Protein AF-A0AAV7VN66-F1 (afdb_monomer_lite)

Structure (mmCIF, N/CA/C/O backbone):
data_AF-A0AAV7VN66-F1
#
_entry.id   AF-A0AAV7VN66-F1
#
loop_
_atom_site.group_PDB
_atom_site.id
_atom_site.type_symbol
_atom_site.label_atom_id
_atom_site.label_alt_id
_atom_site.label_comp_id
_atom_site.label_asym_id
_atom_site.label_entity_id
_atom_site.label_seq_id
_atom_site.pdbx_PDB_ins_code
_atom_site.Cartn_x
_atom_site.Cartn_y
_atom_site.Cartn_z
_atom_site.occupancy
_atom_site.B_iso_or_equiv
_atom_site.auth_seq_id
_atom_site.auth_comp_id
_atom_site.auth_asym_id
_atom_site.auth_atom_id
_atom_site.pdbx_PDB_model_num
ATOM 1 N N . MET A 1 1 ? 4.482 60.005 9.946 1.00 50.47 1 MET A N 1
ATOM 2 C CA . MET A 1 1 ? 3.209 5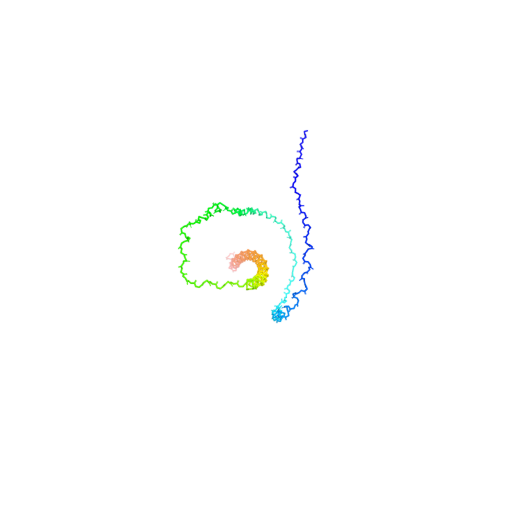9.293 9.718 1.00 50.47 1 MET A CA 1
ATOM 3 C C . MET A 1 1 ? 3.280 57.986 10.480 1.00 50.47 1 MET A C 1
ATOM 5 O O . MET A 1 1 ? 4.067 57.124 10.117 1.00 50.47 1 MET A O 1
ATOM 9 N N . LEU A 1 2 ? 2.562 57.941 11.601 1.00 45.62 2 LEU A N 1
ATOM 10 C CA . LEU A 1 2 ? 2.451 56.808 12.517 1.00 45.62 2 LEU A CA 1
ATOM 11 C C . LEU A 1 2 ? 1.541 55.737 11.900 1.00 45.62 2 LEU A C 1
ATOM 13 O O . LEU A 1 2 ? 0.532 56.084 11.285 1.00 45.62 2 LEU A O 1
ATOM 17 N N . ARG A 1 3 ? 1.892 54.459 12.056 1.00 53.91 3 ARG A N 1
ATOM 18 C CA . ARG A 1 3 ? 0.941 53.351 11.930 1.00 53.91 3 ARG A CA 1
ATOM 19 C C . ARG A 1 3 ? 1.092 52.450 13.143 1.00 53.91 3 ARG A C 1
ATOM 21 O O . ARG A 1 3 ? 2.150 51.861 13.354 1.00 53.91 3 ARG A O 1
ATOM 28 N N . ASP A 1 4 ? 0.018 52.416 13.910 1.00 53.66 4 ASP A N 1
ATOM 29 C CA . ASP A 1 4 ? -0.201 51.580 15.074 1.00 53.66 4 ASP A CA 1
ATOM 30 C C . ASP A 1 4 ? -0.456 50.137 14.618 1.00 53.66 4 ASP A C 1
ATOM 32 O O . ASP A 1 4 ? -1.266 49.896 13.722 1.00 53.66 4 ASP A O 1
ATOM 36 N N . ASN A 1 5 ? 0.261 49.182 15.212 1.00 55.34 5 ASN A N 1
ATOM 37 C CA . ASN A 1 5 ? -0.016 47.757 15.064 1.00 55.34 5 ASN A CA 1
ATOM 38 C C . ASN A 1 5 ? -0.820 47.306 16.284 1.00 55.34 5 ASN A C 1
ATOM 40 O O . ASN A 1 5 ? -0.312 47.297 17.404 1.00 55.34 5 ASN A O 1
ATOM 44 N N . GLU A 1 6 ? -2.076 46.947 16.039 1.00 57.69 6 GLU A N 1
ATOM 45 C CA . GLU A 1 6 ? -3.004 46.403 17.021 1.00 57.69 6 GLU A CA 1
ATOM 46 C C . GLU A 1 6 ? -2.583 44.987 17.441 1.00 57.69 6 GLU A C 1
ATOM 48 O O . GLU A 1 6 ? -2.474 44.066 16.631 1.00 57.69 6 GLU A O 1
ATOM 53 N N . THR A 1 7 ? -2.344 44.820 18.738 1.00 51.09 7 THR A N 1
ATOM 54 C CA . THR A 1 7 ? -2.095 43.546 19.411 1.00 51.09 7 THR A CA 1
ATOM 55 C C . THR A 1 7 ? -3.436 42.903 19.769 1.00 51.09 7 THR A C 1
ATOM 57 O O . THR A 1 7 ? -4.157 43.399 20.632 1.00 51.09 7 THR A O 1
ATOM 60 N N . THR A 1 8 ? -3.780 41.782 19.138 1.00 60.50 8 THR A N 1
ATOM 61 C CA . THR A 1 8 ? -4.926 40.940 19.525 1.00 60.50 8 THR A CA 1
ATOM 62 C C . THR A 1 8 ? -4.638 40.174 20.825 1.00 60.50 8 THR A C 1
ATOM 64 O O . THR A 1 8 ? -3.646 39.442 20.872 1.00 60.50 8 THR A O 1
ATOM 67 N N . PRO A 1 9 ? -5.489 40.266 21.867 1.00 55.47 9 PRO A N 1
ATOM 68 C CA . PRO A 1 9 ? -5.362 39.471 23.080 1.00 55.47 9 PRO A CA 1
ATOM 69 C C . PRO A 1 9 ? -6.367 38.313 23.062 1.00 55.47 9 PRO A C 1
ATOM 71 O O . PRO A 1 9 ? -7.575 38.540 23.088 1.00 55.47 9 PRO A O 1
ATOM 74 N N . GLY A 1 10 ? -5.898 37.066 23.073 1.00 53.12 10 GLY A N 1
ATOM 75 C CA . GLY A 1 10 ? -6.828 35.955 23.257 1.00 53.12 10 GLY A CA 1
ATOM 76 C C . GLY A 1 10 ? -6.300 34.579 22.910 1.00 53.12 10 GLY A C 1
ATOM 77 O O . GLY A 1 10 ? -6.881 33.942 22.054 1.00 53.12 10 GLY A O 1
ATOM 78 N N . ASP A 1 11 ? -5.268 34.110 23.609 1.00 45.62 11 ASP A N 1
ATOM 79 C CA . ASP A 1 11 ? -5.017 32.671 23.750 1.00 45.62 11 ASP A CA 1
ATOM 80 C C . ASP A 1 11 ? -4.504 32.396 25.166 1.00 45.62 11 ASP A C 1
ATOM 82 O O . ASP A 1 11 ? -3.311 32.283 25.445 1.00 45.62 11 ASP A O 1
ATOM 86 N N . LYS A 1 12 ? -5.448 32.351 26.111 1.00 52.25 12 LYS A N 1
ATOM 87 C CA . LYS A 1 12 ? -5.216 31.776 27.437 1.00 52.25 12 LYS A CA 1
ATOM 88 C C . LYS A 1 12 ? -5.374 30.265 27.305 1.00 52.25 12 LYS A C 1
ATOM 90 O O . LYS A 1 12 ? -6.472 29.736 27.457 1.00 52.25 12 LYS A O 1
ATOM 95 N N . PHE A 1 13 ? -4.272 29.586 27.008 1.00 50.12 13 PHE A N 1
ATOM 96 C CA . PHE A 1 13 ? -4.177 28.140 27.161 1.00 50.12 13 PHE A CA 1
ATOM 97 C C . PHE A 1 13 ? -4.392 27.783 28.637 1.00 50.12 13 PHE A C 1
ATOM 99 O O . PHE A 1 13 ? -3.589 28.130 29.502 1.00 50.12 13 PHE A O 1
ATOM 106 N N . PHE A 1 14 ? -5.492 27.088 28.919 1.00 44.22 14 PHE A N 1
ATOM 107 C CA . PHE A 1 14 ? -5.665 26.334 30.152 1.00 44.22 14 PHE A CA 1
ATOM 108 C C . PHE A 1 14 ? -4.639 25.195 30.157 1.00 44.22 14 PHE A C 1
ATOM 110 O O . PHE A 1 14 ? -4.804 24.200 29.454 1.00 44.22 14 PHE A O 1
ATOM 117 N N . SER A 1 15 ? -3.573 25.331 30.946 1.00 49.19 15 SER A N 1
ATOM 118 C CA . SER A 1 15 ? -2.752 24.188 31.336 1.00 49.19 15 SER A CA 1
ATOM 119 C C . SER A 1 15 ? -3.525 23.391 32.388 1.00 49.19 15 SER A C 1
ATOM 121 O O . SER A 1 15 ? -3.500 23.723 33.573 1.00 49.19 15 SER A O 1
ATOM 123 N N . LEU A 1 16 ? -4.245 22.359 31.952 1.00 49.75 16 LEU A N 1
ATOM 124 C CA . LEU A 1 16 ? -4.765 21.317 32.837 1.00 49.75 16 LEU A CA 1
ATOM 125 C C . LEU A 1 16 ? -3.601 20.416 33.265 1.00 49.75 16 LEU A C 1
ATOM 127 O O . LEU A 1 16 ? -3.369 19.340 32.721 1.00 49.75 16 LEU A O 1
ATOM 131 N N . SER A 1 17 ? -2.852 20.904 34.247 1.00 50.38 17 SER A N 1
ATOM 132 C CA . SER A 1 17 ? -2.238 20.049 35.253 1.00 50.38 17 SER A CA 1
ATOM 133 C C . SER A 1 17 ? -3.381 19.507 36.111 1.00 50.38 17 SER A C 1
ATOM 135 O O . SER A 1 17 ? -4.081 20.317 36.703 1.00 50.38 17 SER A O 1
ATOM 137 N N . ASP A 1 18 ? -3.630 18.193 36.077 1.00 50.62 18 ASP A N 1
ATOM 138 C CA . ASP A 1 18 ? -4.121 17.374 37.205 1.00 50.62 18 ASP A CA 1
ATOM 139 C C . ASP A 1 18 ? -4.558 15.978 36.719 1.00 50.62 18 ASP A C 1
ATOM 141 O O . ASP A 1 18 ? -5.736 15.638 36.601 1.00 50.62 18 ASP A O 1
ATOM 145 N N . HIS A 1 19 ? -3.573 15.116 36.470 1.00 51.19 19 HIS A N 1
ATOM 146 C CA . HIS A 1 19 ? -3.766 13.666 36.459 1.00 51.19 19 HIS A CA 1
ATOM 147 C C . HIS A 1 19 ? -2.960 13.063 37.609 1.00 51.19 19 HIS A C 1
ATOM 149 O O . HIS A 1 19 ? -1.863 12.554 37.414 1.00 51.19 19 HIS A O 1
ATOM 155 N N . SER A 1 20 ? -3.497 13.166 38.830 1.00 49.44 20 SER A N 1
ATOM 156 C CA . SER A 1 20 ? -2.886 12.573 40.030 1.00 49.44 20 SER A CA 1
ATOM 157 C C . SER A 1 20 ? -3.902 11.916 40.982 1.00 49.44 20 SER A C 1
ATOM 159 O O . SER A 1 20 ? -3.719 11.921 42.193 1.00 49.44 20 SER A O 1
ATOM 161 N N . ILE A 1 21 ? -5.003 11.343 40.466 1.00 52.31 21 ILE A N 1
ATOM 162 C CA . ILE A 1 21 ? -6.039 10.696 41.314 1.00 52.31 21 ILE A CA 1
ATOM 163 C C . ILE A 1 21 ? -6.394 9.266 40.853 1.00 52.31 21 ILE A C 1
ATOM 165 O O . ILE A 1 21 ? -7.481 8.774 41.123 1.00 52.31 21 ILE A O 1
ATOM 169 N N . TRP A 1 22 ? -5.514 8.560 40.138 1.00 49.59 22 TRP A N 1
ATOM 170 C CA . TRP A 1 22 ? -5.799 7.185 39.668 1.00 49.59 22 TRP A CA 1
ATOM 171 C C . TRP A 1 22 ? -4.763 6.142 40.124 1.00 49.59 22 TRP A C 1
ATOM 173 O O . TRP A 1 22 ? -4.622 5.099 39.500 1.00 49.59 22 TRP A O 1
ATOM 183 N N . SER A 1 23 ? -4.062 6.383 41.239 1.00 47.72 23 SER A N 1
ATOM 184 C CA . SER A 1 23 ? -2.968 5.508 41.702 1.00 47.72 23 SER A CA 1
ATOM 185 C C . SER A 1 23 ? -3.320 4.550 42.854 1.00 47.72 23 SER A C 1
ATOM 187 O O . SER A 1 23 ? -2.410 4.041 43.501 1.00 47.72 23 SER A O 1
ATOM 189 N N . SER A 1 24 ? -4.598 4.294 43.163 1.00 47.97 24 SER A N 1
ATOM 190 C CA . SER A 1 24 ? -4.954 3.531 44.382 1.00 47.97 24 SER A CA 1
ATOM 191 C C . SER A 1 24 ? -5.756 2.241 44.191 1.00 47.97 24 SER A C 1
ATOM 193 O O . SER A 1 24 ? -6.200 1.689 45.188 1.00 47.97 24 SER A O 1
ATOM 195 N N . ASN A 1 25 ? -5.900 1.702 42.974 1.00 47.09 25 ASN A N 1
ATOM 196 C CA . ASN A 1 25 ? -6.610 0.422 42.767 1.00 47.09 25 ASN A CA 1
ATOM 197 C C . ASN A 1 25 ? -5.766 -0.705 42.142 1.00 47.09 25 ASN A C 1
ATOM 199 O O . ASN A 1 25 ? -6.307 -1.723 41.723 1.00 47.09 25 ASN A O 1
ATOM 203 N N . GLU A 1 26 ? -4.439 -0.569 42.128 1.00 51.34 26 GLU A N 1
ATOM 204 C CA . GLU A 1 26 ? -3.515 -1.518 41.480 1.00 51.34 26 GLU A CA 1
ATOM 205 C C . GLU A 1 26 ? -3.235 -2.816 42.267 1.00 51.34 26 GLU A C 1
ATOM 207 O O . GLU A 1 26 ? -2.435 -3.637 41.830 1.00 51.34 26 GLU A O 1
ATOM 212 N N . GLN A 1 27 ? -3.885 -3.049 43.413 1.00 48.66 27 GLN A N 1
ATOM 213 C CA . GLN A 1 27 ? -3.534 -4.169 44.303 1.00 48.66 27 GLN A CA 1
ATOM 214 C C . GLN A 1 27 ? -4.506 -5.358 44.320 1.00 48.66 27 GLN A C 1
ATOM 216 O O . GLN A 1 27 ? -4.237 -6.319 45.035 1.00 48.66 27 GLN A O 1
ATOM 221 N N . LEU A 1 28 ? -5.593 -5.351 43.535 1.00 52.34 28 LEU A N 1
ATOM 222 C CA . LEU A 1 28 ? -6.574 -6.456 43.536 1.00 52.34 28 LEU A CA 1
ATOM 223 C C . LEU A 1 28 ? -6.705 -7.254 42.225 1.00 52.34 28 LEU A C 1
ATOM 225 O O . LEU A 1 28 ? -7.401 -8.264 42.230 1.00 52.34 28 LEU A O 1
ATOM 229 N N . ASP A 1 29 ? -5.994 -6.897 41.149 1.00 50.00 29 ASP A N 1
ATOM 230 C CA . ASP A 1 29 ? -6.103 -7.602 39.852 1.00 50.00 29 ASP A CA 1
ATOM 231 C C . ASP A 1 29 ? -4.954 -8.611 39.574 1.00 50.00 29 ASP A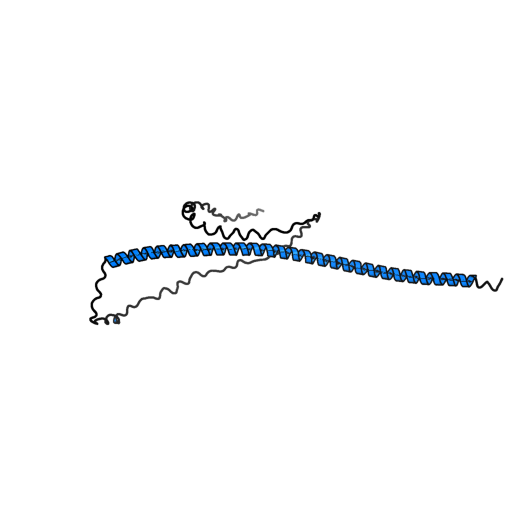 C 1
ATOM 233 O O . ASP A 1 29 ? -4.967 -9.301 38.559 1.00 50.00 29 ASP A O 1
ATOM 237 N N . LEU A 1 30 ? -3.983 -8.775 40.486 1.00 51.53 30 LEU A N 1
ATOM 238 C CA . LEU A 1 30 ? -2.774 -9.604 40.276 1.00 51.53 30 LEU A CA 1
ATOM 239 C C . LEU A 1 30 ? -2.979 -11.134 40.357 1.00 51.53 30 LEU A C 1
ATOM 241 O O . LEU A 1 30 ? -2.044 -11.890 40.096 1.00 51.53 30 LEU A O 1
ATOM 245 N N . GLU A 1 31 ? -4.179 -11.617 40.684 1.00 49.12 31 GLU A N 1
ATOM 246 C CA . GLU A 1 31 ? -4.470 -13.061 40.778 1.00 49.12 31 GLU A CA 1
ATOM 247 C C . GLU A 1 31 ? -5.198 -13.628 39.541 1.00 49.12 31 GLU A C 1
ATOM 249 O O . GLU A 1 31 ? -5.320 -14.845 39.417 1.00 49.12 31 GLU A O 1
ATOM 254 N N . ALA A 1 32 ? -5.630 -12.792 38.585 1.00 52.03 32 ALA A N 1
ATOM 255 C CA . ALA A 1 32 ? -6.338 -13.261 37.383 1.00 52.03 32 ALA A CA 1
ATOM 256 C C . ALA A 1 32 ? -5.432 -13.497 36.151 1.00 52.03 32 ALA A C 1
ATOM 258 O O . ALA A 1 32 ? -5.842 -14.193 35.223 1.00 52.03 32 ALA A O 1
ATOM 259 N N . ASP A 1 33 ? -4.193 -12.992 36.149 1.00 45.41 33 ASP A N 1
ATOM 260 C CA . ASP A 1 33 ? -3.306 -13.018 34.969 1.00 45.41 33 ASP A CA 1
ATOM 261 C C . ASP A 1 33 ? -2.415 -14.270 34.839 1.00 45.41 33 ASP A C 1
ATOM 263 O O . ASP A 1 33 ? -1.719 -14.436 33.837 1.00 45.41 33 ASP A O 1
ATOM 267 N N . LYS A 1 34 ? -2.472 -15.223 35.780 1.00 49.84 34 LYS A N 1
ATOM 268 C CA . LYS A 1 34 ? -1.661 -16.461 35.714 1.00 49.84 34 LYS A CA 1
ATOM 269 C C . LYS A 1 34 ? -2.098 -17.468 34.636 1.00 49.84 34 LYS A C 1
ATOM 271 O O . LYS A 1 34 ? -1.435 -18.483 34.480 1.00 49.84 34 LYS A O 1
ATOM 276 N N . THR A 1 35 ? -3.176 -17.210 33.887 1.00 53.03 35 THR A N 1
ATOM 277 C CA . THR A 1 35 ? -3.652 -18.120 32.819 1.00 53.03 35 THR A CA 1
ATOM 278 C C . THR A 1 35 ? -3.505 -17.570 31.395 1.00 53.03 35 THR A C 1
ATOM 280 O O . THR A 1 35 ? -3.710 -18.318 30.445 1.00 53.03 35 THR A O 1
ATOM 283 N N . SER A 1 36 ? -3.089 -16.307 31.216 1.00 50.25 36 SER A N 1
ATOM 284 C CA . SER A 1 36 ? -2.819 -15.743 29.877 1.00 50.25 36 SER A CA 1
ATOM 285 C C . SER A 1 36 ? -1.357 -15.878 29.439 1.00 50.25 36 SER A C 1
ATOM 287 O O . SER A 1 36 ? -1.081 -15.846 28.244 1.00 50.25 36 SER A O 1
ATOM 289 N N . SER A 1 37 ? -0.409 -16.069 30.365 1.00 51.19 37 SER A N 1
ATOM 290 C CA . SER A 1 37 ? 1.024 -16.113 30.028 1.00 51.19 37 SER A CA 1
ATOM 291 C C . SER A 1 37 ? 1.493 -17.414 29.365 1.00 51.19 37 SER A C 1
ATOM 293 O O . SER A 1 37 ? 2.627 -17.471 28.902 1.00 51.19 37 SER A O 1
ATOM 295 N N . GLU A 1 38 ? 0.659 -18.457 29.314 1.00 49.72 38 GLU A N 1
ATOM 296 C CA . GLU A 1 38 ? 1.017 -19.748 28.700 1.00 49.72 38 GLU A CA 1
ATOM 297 C C . GLU A 1 38 ? 0.693 -19.816 27.195 1.00 49.72 38 GLU A C 1
ATOM 299 O O . GLU A 1 38 ? 1.202 -20.691 26.504 1.00 49.72 38 GLU A O 1
ATOM 304 N N . LEU A 1 39 ? -0.088 -18.869 26.655 1.00 53.44 39 LEU A N 1
ATOM 305 C CA . LEU A 1 39 ? -0.436 -18.834 25.224 1.00 53.44 39 LEU A CA 1
ATOM 306 C C . LEU A 1 39 ? 0.457 -17.905 24.385 1.00 53.44 39 LEU A C 1
ATOM 308 O O . LEU A 1 39 ? 0.495 -18.035 23.163 1.00 53.44 39 LEU A O 1
ATOM 312 N N . ASP A 1 40 ? 1.224 -17.010 25.012 1.00 49.53 40 ASP A N 1
ATOM 313 C CA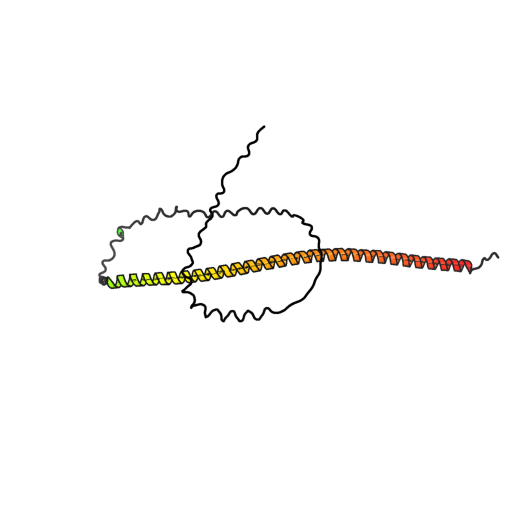 . ASP A 1 40 ? 2.098 -16.071 24.293 1.00 49.53 40 ASP A CA 1
ATOM 314 C C . ASP A 1 40 ? 3.522 -16.617 24.044 1.00 49.53 40 ASP A C 1
ATOM 316 O O . ASP A 1 40 ? 4.285 -16.021 23.277 1.00 49.53 40 ASP A O 1
ATOM 320 N N . SER A 1 41 ? 3.899 -17.774 24.616 1.00 52.12 41 SER A N 1
ATOM 321 C CA . SER A 1 41 ? 5.234 -18.355 24.380 1.00 52.12 41 SER A CA 1
ATOM 322 C C . SER A 1 41 ? 5.357 -19.135 23.065 1.00 52.12 41 SER A C 1
ATOM 324 O O . SER A 1 41 ? 6.477 -19.352 22.607 1.00 52.12 41 SER A O 1
ATOM 326 N N . GLU A 1 42 ? 4.252 -19.527 22.421 1.00 50.31 42 GLU A N 1
ATOM 327 C CA . GLU A 1 42 ? 4.294 -20.289 21.157 1.00 50.31 42 GLU A CA 1
ATOM 328 C C . GLU A 1 42 ? 4.396 -19.405 19.899 1.00 50.31 42 GLU A C 1
ATOM 330 O O . GLU A 1 42 ? 4.789 -19.880 18.835 1.00 50.31 42 GLU A O 1
ATOM 335 N N . VAL A 1 43 ? 4.126 -18.097 19.995 1.00 52.00 43 VAL A N 1
ATOM 336 C CA . VAL A 1 43 ? 4.156 -17.195 18.821 1.00 52.00 43 VAL A CA 1
ATOM 337 C C . VAL A 1 43 ? 5.556 -16.607 18.561 1.00 52.00 43 VAL A C 1
ATOM 339 O O . VAL A 1 43 ? 5.836 -16.115 17.469 1.00 52.00 43 VAL A O 1
ATOM 342 N N . SER A 1 44 ? 6.489 -16.713 19.515 1.00 49.16 44 SER A N 1
ATOM 343 C CA . SER A 1 44 ? 7.847 -16.148 19.382 1.00 49.16 44 SER A CA 1
ATOM 344 C C . SER A 1 44 ? 8.840 -17.022 18.597 1.00 49.16 44 SER A C 1
ATOM 346 O O . SER A 1 44 ? 9.957 -16.583 18.326 1.00 49.16 44 SER A O 1
ATOM 348 N N . SER A 1 45 ? 8.470 -18.235 18.179 1.00 49.91 45 SER A N 1
ATOM 349 C CA . SER A 1 45 ? 9.404 -19.175 17.530 1.00 49.91 45 SER A CA 1
ATOM 350 C C . SER A 1 45 ? 9.539 -19.018 16.005 1.00 49.91 45 SER A C 1
ATOM 352 O O . SER A 1 45 ? 10.346 -19.721 15.403 1.00 49.91 45 SER A O 1
ATOM 354 N N . LEU A 1 46 ? 8.779 -18.124 15.356 1.00 52.03 46 LEU A N 1
ATOM 355 C CA . LEU A 1 46 ? 8.687 -18.054 13.882 1.00 52.03 46 LEU A CA 1
ATOM 356 C C . LEU A 1 46 ? 9.385 -16.853 13.213 1.00 52.03 46 LEU A C 1
ATOM 358 O O . LEU A 1 46 ? 9.323 -16.726 11.993 1.00 52.03 46 LEU A O 1
ATOM 362 N N . ALA A 1 47 ? 10.082 -15.991 13.958 1.00 48.47 47 ALA A N 1
ATOM 363 C CA . ALA A 1 47 ? 10.661 -14.752 13.417 1.00 48.47 47 ALA A CA 1
ATOM 364 C C . ALA A 1 47 ? 12.203 -14.737 13.364 1.00 48.47 47 ALA A C 1
ATOM 366 O O . ALA A 1 47 ? 12.827 -13.718 13.652 1.00 48.47 47 ALA A O 1
ATOM 367 N N . LEU A 1 48 ? 12.837 -15.849 12.980 1.00 49.41 48 LEU A N 1
ATOM 368 C CA . LEU A 1 48 ? 14.274 -15.884 12.689 1.00 49.41 48 LEU A CA 1
ATOM 369 C C . LEU A 1 48 ? 14.527 -16.357 11.259 1.00 49.41 48 LEU A C 1
ATOM 371 O O . LEU A 1 48 ? 14.424 -17.541 10.952 1.00 49.41 48 LEU A O 1
ATOM 375 N N . GLY A 1 49 ? 14.911 -15.416 10.396 1.00 41.59 49 GLY A N 1
ATOM 376 C CA . GLY A 1 49 ? 15.530 -15.746 9.118 1.00 41.59 49 GLY A CA 1
ATOM 377 C C . GLY A 1 49 ? 15.414 -14.660 8.059 1.00 41.59 49 GLY A C 1
ATOM 378 O O . GLY A 1 49 ? 14.528 -14.737 7.213 1.00 41.59 49 GLY A O 1
ATOM 379 N N . ARG A 1 50 ? 16.355 -13.707 8.050 1.00 47.91 50 ARG A N 1
ATOM 380 C CA . ARG A 1 50 ? 17.277 -13.479 6.915 1.00 47.91 50 ARG A CA 1
ATOM 381 C C . ARG A 1 50 ? 18.087 -12.196 7.098 1.00 47.91 50 ARG A C 1
ATOM 383 O O . ARG A 1 50 ? 17.584 -11.088 6.957 1.00 47.91 50 ARG A O 1
ATOM 390 N N . GLU A 1 51 ? 19.371 -12.401 7.354 1.00 48.41 51 GLU A N 1
ATOM 391 C CA . GLU A 1 51 ? 20.443 -11.462 7.046 1.00 48.41 51 GLU A CA 1
ATOM 392 C C . GLU A 1 51 ? 20.624 -11.361 5.521 1.00 48.41 51 GLU A C 1
ATOM 394 O O . GLU A 1 51 ? 20.492 -12.368 4.819 1.00 48.41 51 GLU A O 1
ATOM 399 N N . SER A 1 52 ? 20.993 -10.183 5.010 1.00 49.56 52 SER A N 1
ATOM 400 C CA . SER A 1 52 ? 22.267 -9.958 4.290 1.00 49.56 52 SER A CA 1
ATOM 401 C C . SER A 1 52 ? 22.312 -8.563 3.649 1.00 49.56 52 SER A C 1
ATOM 403 O O . SER A 1 52 ? 21.358 -8.178 2.985 1.00 49.56 52 SER A O 1
ATOM 405 N N . HIS A 1 53 ? 23.437 -7.869 3.888 1.00 45.97 53 HIS A N 1
ATOM 406 C CA . HIS A 1 53 ? 24.230 -6.953 3.034 1.00 45.97 53 HIS A CA 1
ATOM 407 C C . HIS A 1 53 ? 23.512 -6.150 1.915 1.00 45.97 53 HIS A C 1
ATOM 409 O O . HIS A 1 53 ? 22.729 -6.682 1.149 1.00 45.97 53 HIS A O 1
ATOM 415 N N . GLU A 1 54 ? 23.787 -4.862 1.675 1.00 39.41 54 GLU A N 1
ATOM 416 C CA . GLU A 1 54 ? 25.100 -4.354 1.270 1.00 39.41 54 GLU A CA 1
ATOM 417 C C . GLU A 1 54 ? 25.113 -2.810 1.158 1.00 39.41 54 GLU A C 1
ATOM 419 O O . GLU A 1 54 ? 24.097 -2.143 0.986 1.00 39.41 54 GLU A O 1
ATOM 424 N N . SER A 1 55 ? 26.318 -2.263 1.274 1.00 49.00 55 SER A N 1
ATOM 425 C CA . SER A 1 55 ? 26.729 -0.858 1.185 1.00 49.00 55 SER A CA 1
ATOM 426 C C . SER A 1 55 ? 26.460 -0.207 -0.181 1.00 49.00 55 SER A C 1
ATOM 428 O O . SER A 1 55 ? 26.871 -0.778 -1.181 1.00 49.00 55 SER A O 1
ATOM 430 N N . SER A 1 56 ? 26.031 1.065 -0.231 1.00 44.69 56 SER A N 1
ATOM 431 C CA . SER A 1 56 ? 26.700 2.065 -1.092 1.00 44.69 56 SER A CA 1
ATOM 432 C C . SER A 1 56 ? 26.296 3.514 -0.794 1.00 44.69 56 SER A C 1
ATOM 434 O O . SER A 1 56 ? 25.214 3.810 -0.300 1.00 44.69 56 SER A O 1
ATOM 436 N N . LYS A 1 57 ? 27.236 4.414 -1.080 1.00 55.28 57 LYS A N 1
ATOM 437 C CA . LYS A 1 57 ? 27.302 5.830 -0.712 1.00 55.28 57 LYS A CA 1
ATOM 438 C C . LYS A 1 57 ? 26.704 6.740 -1.795 1.00 55.28 57 LYS A C 1
ATOM 440 O O . LYS A 1 57 ? 26.748 6.418 -2.975 1.00 55.28 57 LYS A O 1
ATOM 445 N N . ASN A 1 58 ? 26.370 7.957 -1.354 1.00 45.72 58 ASN A N 1
ATOM 446 C CA . ASN A 1 58 ? 26.234 9.212 -2.109 1.00 45.72 58 ASN A CA 1
ATOM 447 C C . ASN A 1 58 ? 24.959 9.420 -2.941 1.00 45.72 58 ASN A C 1
ATOM 449 O O . ASN A 1 58 ? 24.875 8.994 -4.085 1.00 45.72 58 ASN A O 1
ATOM 453 N N . ALA A 1 59 ? 24.063 10.280 -2.443 1.00 43.91 59 ALA A N 1
ATOM 454 C CA . ALA A 1 59 ? 23.229 11.108 -3.310 1.00 43.91 59 ALA A CA 1
ATOM 455 C C . ALA A 1 59 ? 22.888 12.450 -2.643 1.00 43.91 59 ALA A C 1
ATOM 457 O O . ALA A 1 59 ? 22.336 12.532 -1.547 1.00 43.91 59 ALA A O 1
ATOM 458 N N . THR A 1 60 ? 23.272 13.521 -3.328 1.00 48.09 60 THR A N 1
ATOM 459 C CA . THR A 1 60 ? 23.074 14.926 -2.980 1.00 48.09 60 THR A CA 1
ATOM 460 C C . THR A 1 60 ? 21.585 15.274 -2.908 1.00 48.09 60 THR A C 1
ATOM 462 O O . THR A 1 60 ? 20.874 15.257 -3.910 1.00 48.09 60 THR A O 1
ATOM 465 N N . VAL A 1 61 ? 21.116 15.644 -1.716 1.00 44.69 61 VAL A N 1
ATOM 466 C CA . VAL A 1 61 ? 19.726 16.037 -1.445 1.00 44.69 61 VAL A CA 1
ATOM 467 C C . VAL A 1 61 ? 19.424 17.405 -2.073 1.00 44.69 61 VAL A C 1
ATOM 469 O O . VAL A 1 61 ? 19.712 18.454 -1.494 1.00 44.69 61 VAL A O 1
ATOM 472 N N . ARG A 1 62 ? 18.797 17.422 -3.256 1.00 48.53 62 ARG A N 1
ATOM 473 C CA . ARG A 1 62 ? 18.104 18.611 -3.783 1.00 48.53 62 ARG A CA 1
ATOM 474 C C . ARG A 1 62 ? 16.687 18.658 -3.207 1.00 48.53 62 ARG A C 1
ATOM 476 O O . ARG A 1 62 ? 15.772 18.016 -3.711 1.00 48.53 62 ARG A O 1
ATOM 483 N N . LYS A 1 63 ? 16.506 19.455 -2.149 1.00 46.94 63 LYS A N 1
ATOM 484 C CA . LYS A 1 63 ? 15.194 19.805 -1.579 1.00 46.94 63 LYS A CA 1
ATOM 485 C C . LYS A 1 63 ? 14.353 20.548 -2.624 1.00 46.94 63 LYS A C 1
ATOM 487 O O . LYS A 1 63 ? 14.524 21.749 -2.815 1.00 46.94 63 LYS A O 1
ATOM 492 N N . LYS A 1 64 ? 13.422 19.853 -3.282 1.00 58.31 64 LYS A N 1
ATOM 493 C CA . LYS A 1 64 ? 12.349 20.483 -4.061 1.00 58.31 64 LYS A CA 1
ATOM 494 C C . LYS A 1 64 ? 11.109 20.560 -3.173 1.00 58.31 64 LYS A C 1
ATOM 496 O O . LYS A 1 64 ? 10.413 19.573 -2.972 1.00 58.31 64 LYS A O 1
ATOM 501 N N . GLN A 1 65 ? 10.867 21.742 -2.606 1.00 51.78 65 GLN A N 1
ATOM 502 C CA . GLN A 1 65 ? 9.635 22.058 -1.886 1.00 51.78 65 GLN A CA 1
ATOM 503 C C . GLN A 1 65 ? 8.436 21.902 -2.834 1.00 51.78 65 GLN A C 1
ATOM 505 O O . GLN A 1 65 ? 8.206 22.746 -3.700 1.00 51.78 65 GLN A O 1
ATOM 510 N N . ARG A 1 66 ? 7.658 20.830 -2.669 1.00 46.31 66 ARG A N 1
ATOM 511 C CA . ARG A 1 66 ? 6.299 20.735 -3.209 1.00 46.31 66 ARG A CA 1
ATOM 512 C C . ARG A 1 66 ? 5.339 21.274 -2.152 1.00 46.31 66 ARG A C 1
ATOM 514 O O . ARG A 1 66 ? 5.036 20.607 -1.172 1.00 46.31 66 ARG A O 1
ATOM 521 N N . LYS A 1 67 ? 4.877 22.508 -2.364 1.00 54.41 67 LYS A N 1
ATOM 522 C CA . LYS A 1 67 ? 3.676 23.050 -1.721 1.00 54.41 67 LYS A CA 1
ATOM 523 C C . LYS A 1 67 ? 2.475 22.256 -2.245 1.00 54.41 67 LYS A C 1
ATOM 525 O O . LYS A 1 67 ? 2.038 22.499 -3.366 1.00 54.41 67 LYS A O 1
ATOM 530 N N . ARG A 1 68 ? 1.966 21.303 -1.463 1.00 45.19 68 ARG A N 1
ATOM 531 C CA . ARG A 1 68 ? 0.594 20.805 -1.609 1.00 45.19 68 ARG A CA 1
ATOM 532 C C . ARG A 1 68 ? -0.260 21.501 -0.560 1.00 45.19 68 ARG A C 1
ATOM 534 O O . ARG A 1 68 ? -0.149 21.240 0.630 1.00 45.19 68 ARG A O 1
ATOM 541 N N . SER A 1 69 ? -1.055 22.450 -1.030 1.00 53.53 69 SER A N 1
ATOM 542 C CA . SER A 1 69 ? -2.176 23.025 -0.306 1.00 53.53 69 SER A CA 1
ATOM 543 C C . SER A 1 69 ? -3.342 22.040 -0.382 1.00 53.53 69 SER A C 1
ATOM 545 O O . SER A 1 69 ? -4.131 22.097 -1.322 1.00 53.53 69 SER A O 1
ATOM 547 N N . GLU A 1 70 ? -3.434 21.121 0.575 1.00 46.84 70 GLU A N 1
ATOM 548 C CA . GLU A 1 70 ? -4.667 20.370 0.817 1.00 46.84 70 GLU A CA 1
ATOM 549 C C . GLU A 1 70 ? -5.434 21.074 1.932 1.00 46.84 70 GLU A C 1
ATOM 551 O O . GLU A 1 70 ? -5.125 21.006 3.119 1.00 46.84 70 GLU A O 1
ATOM 556 N N . GLN A 1 71 ? -6.414 21.850 1.486 1.00 50.31 71 GLN A N 1
ATOM 557 C CA . GLN A 1 71 ? -7.391 22.540 2.302 1.00 50.31 71 GLN A CA 1
ATOM 558 C C . GLN A 1 71 ? -8.417 21.501 2.777 1.00 50.31 71 GLN A C 1
ATOM 560 O O . GLN A 1 71 ? -9.496 21.368 2.206 1.00 50.31 71 GLN A O 1
ATOM 565 N N . VAL A 1 72 ? -8.067 20.723 3.804 1.00 48.75 72 VAL A N 1
ATOM 566 C CA . VAL A 1 72 ? -9.028 19.869 4.513 1.00 48.75 72 VAL A CA 1
ATOM 567 C C . VAL A 1 72 ? -9.833 20.781 5.433 1.00 48.75 72 VAL A C 1
ATOM 569 O O . VAL A 1 72 ? -9.395 21.164 6.516 1.00 48.75 72 VAL A O 1
ATOM 572 N N . GLY A 1 73 ? -10.991 21.219 4.939 1.00 51.81 73 GLY A N 1
ATOM 573 C CA . GLY A 1 73 ? -11.938 22.003 5.721 1.00 51.81 73 GLY A CA 1
ATOM 574 C C . GLY A 1 73 ? -12.392 21.226 6.965 1.00 51.81 73 GLY A C 1
ATOM 575 O O . GLY A 1 73 ? -12.564 20.007 6.893 1.00 51.81 73 GLY A O 1
ATOM 576 N N . PRO A 1 74 ? -12.603 21.898 8.110 1.00 55.31 74 PRO A N 1
ATOM 577 C CA . PRO A 1 74 ? -13.112 21.243 9.304 1.00 55.31 74 PRO A CA 1
ATOM 578 C C . PRO A 1 74 ? -14.517 20.718 9.009 1.00 55.31 74 PRO A C 1
ATOM 580 O O . PRO A 1 74 ? -15.449 21.496 8.786 1.00 55.31 74 PRO A O 1
ATOM 583 N N . ASN A 1 75 ? -14.661 19.394 8.994 1.00 48.22 75 ASN A N 1
ATOM 584 C CA . ASN A 1 75 ? -15.949 18.731 8.886 1.00 48.22 75 ASN A CA 1
ATOM 585 C C . ASN A 1 75 ? -16.714 18.981 10.193 1.00 48.22 75 ASN A C 1
ATOM 587 O O . ASN A 1 75 ? -16.585 18.255 11.179 1.00 48.22 75 ASN A O 1
ATOM 591 N N . LYS A 1 76 ? -17.445 20.099 10.223 1.00 49.44 76 LYS A N 1
ATOM 592 C CA . LYS A 1 76 ? -18.346 20.486 11.305 1.00 49.44 76 LYS A CA 1
ATOM 593 C C . LYS A 1 76 ? -19.544 19.540 11.282 1.00 49.44 76 LYS A C 1
ATOM 595 O O . LYS A 1 76 ? -20.612 19.889 10.785 1.00 49.44 76 LYS A O 1
ATOM 600 N N . HIS A 1 77 ? -19.388 18.348 11.844 1.00 48.81 77 HIS A N 1
ATOM 601 C CA . HIS A 1 77 ? -20.533 17.578 12.310 1.00 48.81 77 HIS A CA 1
ATOM 602 C C . HIS A 1 77 ? -21.090 18.281 13.549 1.00 48.81 77 HIS A C 1
ATOM 604 O O . HIS A 1 77 ? -20.743 17.981 14.687 1.00 48.81 77 HIS A O 1
ATOM 610 N N . SER A 1 78 ? -21.916 19.294 13.279 1.00 50.31 78 SER A N 1
ATOM 611 C CA . SER A 1 78 ? -22.859 19.878 14.223 1.00 50.31 78 SER A CA 1
ATOM 612 C C . SER A 1 78 ? -23.771 18.756 14.699 1.00 50.31 78 SER A C 1
ATOM 614 O O . SER A 1 78 ? -24.746 18.407 14.034 1.00 50.31 78 SER A O 1
ATOM 616 N N . ILE A 1 79 ? -23.414 18.147 15.826 1.00 51.88 79 ILE A N 1
ATOM 617 C CA . ILE A 1 79 ? -24.325 17.311 16.596 1.00 51.88 79 ILE A CA 1
ATOM 618 C C . ILE A 1 79 ? -25.429 18.264 17.043 1.00 51.88 79 ILE A C 1
ATOM 620 O O . ILE A 1 79 ? -25.221 19.097 17.925 1.00 51.88 79 ILE A O 1
ATOM 624 N N . ASN A 1 80 ? -26.564 18.215 16.346 1.00 53.38 80 ASN A N 1
ATOM 625 C CA . ASN A 1 80 ? -27.731 19.001 16.708 1.00 53.38 80 ASN A CA 1
ATOM 626 C C . ASN A 1 80 ? -28.065 18.692 18.175 1.00 53.38 80 ASN A C 1
ATOM 628 O O . ASN A 1 80 ? -28.180 17.511 18.521 1.00 53.38 80 ASN A O 1
ATOM 632 N N . PRO A 1 81 ? -28.193 19.708 19.046 1.00 58.88 81 PRO A N 1
ATOM 633 C CA . PRO A 1 81 ? -28.685 19.483 20.392 1.00 58.88 81 PRO A CA 1
ATOM 634 C C . PRO A 1 81 ? -30.062 18.832 20.271 1.00 58.88 81 PRO A C 1
ATOM 636 O O . PRO A 1 81 ? -30.908 19.318 19.520 1.00 58.88 81 PRO A O 1
ATOM 639 N N . LEU A 1 82 ? -30.227 17.696 20.953 1.00 56.34 82 LEU A N 1
ATOM 640 C CA . LEU A 1 82 ? -31.469 16.936 21.050 1.00 56.34 82 LEU A CA 1
ATOM 641 C C . LEU A 1 82 ? -32.668 17.886 21.113 1.00 56.34 82 LEU A C 1
ATOM 643 O O . LEU A 1 82 ? -32.785 18.694 22.034 1.00 56.34 82 LEU A O 1
ATOM 647 N N . ASP A 1 83 ? -33.530 17.788 20.105 1.00 54.94 83 ASP A N 1
ATOM 648 C CA . ASP A 1 83 ? -34.776 18.533 20.004 1.00 54.94 83 ASP A CA 1
ATOM 649 C C . ASP A 1 83 ? -35.705 18.068 21.137 1.00 54.94 83 ASP A C 1
ATOM 651 O O . ASP A 1 83 ? -36.421 17.073 21.035 1.00 54.94 83 ASP A O 1
ATOM 655 N N . THR A 1 84 ? -35.648 18.758 22.277 1.00 58.75 84 THR A N 1
ATOM 656 C CA . THR A 1 84 ? -36.456 18.479 23.477 1.00 58.75 84 THR A CA 1
ATOM 657 C C . THR A 1 84 ? -37.926 18.876 23.315 1.00 58.75 84 THR A C 1
ATOM 659 O O . THR A 1 84 ? -38.707 18.772 24.262 1.00 58.75 84 THR A O 1
ATOM 662 N N . LYS A 1 85 ? -38.352 19.276 22.110 1.00 58.81 85 LYS A N 1
ATOM 663 C CA . LYS A 1 85 ? -39.734 19.679 21.811 1.00 58.81 85 LYS A CA 1
ATOM 664 C C . LYS A 1 85 ? -40.754 18.533 21.844 1.00 58.81 85 LYS A C 1
ATOM 666 O O . LYS A 1 85 ? -41.948 18.798 21.765 1.00 58.81 85 LYS A O 1
ATOM 671 N N . GLY A 1 86 ? -40.323 17.281 22.015 1.00 55.00 86 GLY A N 1
ATOM 672 C CA . GLY A 1 86 ? -41.216 16.118 22.109 1.00 55.00 86 GLY A CA 1
ATOM 673 C C . GLY A 1 86 ? -41.773 15.794 23.505 1.00 55.00 86 GLY A C 1
ATOM 674 O O . GLY A 1 86 ? -42.652 14.946 23.608 1.00 55.00 86 GLY A O 1
ATOM 675 N N . LEU A 1 87 ? -41.295 16.429 24.584 1.00 53.56 87 LEU A N 1
ATOM 676 C CA . LEU A 1 87 ? -41.605 16.016 25.971 1.00 53.56 87 LEU A CA 1
ATOM 677 C C . LEU A 1 87 ? -42.626 16.902 26.713 1.00 53.56 87 LEU A C 1
ATOM 679 O O . LEU A 1 87 ? -42.702 16.853 27.936 1.00 53.56 87 LEU A O 1
ATOM 683 N N . GLN A 1 88 ? -43.435 17.697 26.006 1.00 57.56 88 GLN A N 1
ATOM 684 C CA . GLN A 1 88 ? -44.506 18.503 26.626 1.00 57.56 88 GLN A CA 1
ATOM 685 C C . GLN A 1 88 ? -45.918 17.894 26.504 1.00 57.56 88 GLN A C 1
ATOM 687 O O . GLN A 1 88 ? -46.883 18.526 26.917 1.00 57.56 88 GLN A O 1
ATOM 692 N N . GLY A 1 89 ? -46.059 16.672 25.976 1.00 55.12 89 GLY A N 1
ATOM 693 C CA . GLY A 1 89 ? -47.368 16.102 25.616 1.00 55.12 89 GLY A CA 1
ATOM 694 C C . GLY A 1 89 ? -47.871 14.902 26.423 1.00 55.12 89 GLY A C 1
ATOM 695 O O . GLY A 1 89 ? -48.935 14.392 26.098 1.00 55.12 89 GLY A O 1
ATOM 696 N N . LEU A 1 90 ? -47.159 14.417 27.446 1.00 57.31 90 LEU A N 1
ATOM 697 C CA . LEU A 1 90 ? -47.644 13.297 28.271 1.00 57.31 90 LEU A CA 1
ATOM 698 C C . LEU A 1 90 ? -48.363 13.821 29.514 1.00 57.31 90 LEU A C 1
ATOM 700 O O . LEU A 1 90 ? -47.927 13.633 30.650 1.00 57.31 90 LEU A O 1
ATOM 704 N N . GLN A 1 91 ? -49.477 14.508 29.281 1.00 56.69 91 GLN A N 1
ATOM 705 C CA . GLN A 1 91 ? -50.486 14.682 30.311 1.00 56.69 91 GLN A CA 1
ATOM 706 C C . GLN A 1 91 ? -51.189 13.327 30.431 1.00 56.69 91 GLN A C 1
ATOM 708 O O . GLN A 1 91 ? -51.955 12.937 29.555 1.00 56.69 91 GLN A O 1
ATOM 713 N N . TRP A 1 92 ? -50.842 12.554 31.461 1.00 63.97 92 TRP A N 1
ATOM 714 C CA . TRP A 1 92 ? -51.546 11.316 31.776 1.00 63.97 92 TRP A CA 1
ATOM 715 C C . TRP A 1 92 ? -52.970 11.689 32.193 1.00 63.97 92 TRP A C 1
ATOM 717 O O . TRP A 1 92 ? -53.219 12.025 33.352 1.00 63.97 92 TRP A O 1
ATOM 727 N N . GLU A 1 93 ? -53.898 11.702 31.240 1.00 59.91 93 GLU A N 1
ATOM 728 C CA . GLU A 1 93 ? -55.322 11.772 31.538 1.00 59.91 93 GLU A CA 1
ATOM 729 C C . GLU A 1 93 ? -55.709 10.452 32.204 1.00 59.91 93 GLU A C 1
ATOM 731 O O . GLU A 1 93 ? -55.936 9.433 31.556 1.00 59.91 93 GLU A O 1
ATOM 736 N N . TYR A 1 94 ? -55.720 10.461 33.538 1.00 55.28 94 TYR A N 1
ATOM 737 C CA . TYR A 1 94 ? -56.350 9.410 34.322 1.00 55.28 94 TYR A CA 1
ATOM 738 C C . TYR A 1 94 ? -57.842 9.420 33.983 1.00 55.28 94 TYR A C 1
ATOM 740 O O . TYR A 1 94 ? -58.597 10.270 34.466 1.00 55.28 94 TYR A O 1
ATOM 748 N N . SER A 1 95 ? -58.255 8.494 33.118 1.00 64.31 95 SER A N 1
ATOM 749 C CA . SER A 1 95 ? -59.663 8.249 32.836 1.00 64.31 95 SER A CA 1
ATOM 750 C C . SER A 1 95 ? -60.343 7.814 34.134 1.00 64.31 95 SER A C 1
ATOM 752 O O . SER A 1 95 ? -59.974 6.809 34.740 1.00 64.31 95 SER A O 1
ATOM 754 N N . LYS A 1 96 ? -61.322 8.597 34.601 1.00 62.84 96 LYS A N 1
ATOM 755 C CA . LYS A 1 96 ? -62.089 8.295 35.824 1.00 62.84 96 LYS A CA 1
ATOM 756 C C . LYS A 1 96 ? -62.941 7.030 35.699 1.00 62.84 96 LYS A C 1
ATOM 758 O O . LYS A 1 96 ? -63.393 6.517 36.719 1.00 62.84 96 LYS A O 1
ATOM 763 N N . ASP A 1 97 ? -63.127 6.531 34.483 1.00 63.38 97 ASP A N 1
ATOM 764 C CA . ASP A 1 97 ? -64.019 5.410 34.204 1.00 63.38 97 ASP A CA 1
ATOM 765 C C . ASP A 1 97 ? -63.349 4.037 34.416 1.00 63.38 97 ASP A C 1
ATOM 767 O O . ASP A 1 97 ? -64.049 3.031 34.519 1.00 63.38 97 ASP A O 1
ATOM 771 N N . ASP A 1 98 ? -62.025 3.985 34.617 1.00 56.41 98 ASP A N 1
ATOM 772 C CA . ASP A 1 98 ? -61.296 2.739 34.923 1.00 56.41 98 ASP A CA 1
ATOM 773 C C . ASP A 1 98 ? -61.412 2.292 36.397 1.00 56.41 98 ASP A C 1
ATOM 775 O O . ASP A 1 98 ? -60.834 1.282 36.797 1.00 56.41 98 ASP A O 1
ATOM 779 N N . LEU A 1 99 ? -62.181 3.002 37.232 1.00 60.50 99 LEU A N 1
ATOM 780 C CA . LEU A 1 99 ? -62.294 2.714 38.670 1.00 60.50 99 LEU A CA 1
ATOM 781 C C . LEU A 1 99 ? -63.380 1.691 39.063 1.00 60.50 99 LEU A C 1
ATOM 783 O O . LEU A 1 99 ? -63.661 1.554 40.253 1.00 60.50 99 LEU A O 1
ATOM 787 N N . THR A 1 100 ? -64.009 0.980 38.120 1.00 62.62 100 THR A N 1
ATOM 788 C CA . THR A 1 100 ? -65.186 0.133 38.438 1.00 62.62 100 THR A CA 1
ATOM 789 C C . THR A 1 100 ? -65.065 -1.361 38.146 1.00 62.62 100 THR A C 1
ATOM 791 O O . THR A 1 100 ? -66.016 -2.098 38.398 1.00 62.62 100 THR A O 1
ATOM 794 N N . LEU A 1 101 ? -63.911 -1.865 37.715 1.00 56.69 101 LEU A N 1
ATOM 795 C CA . LEU A 1 101 ? -63.698 -3.309 37.590 1.00 56.69 101 LEU A CA 1
ATOM 796 C C . LEU A 1 101 ? -62.696 -3.767 38.643 1.00 56.69 101 LEU A C 1
ATOM 798 O O . LEU A 1 101 ? -61.526 -3.476 38.491 1.00 56.69 101 LEU A O 1
ATOM 802 N N . TYR A 1 102 ? -63.167 -4.421 39.706 1.00 54.78 102 TYR A N 1
ATOM 803 C CA . TYR A 1 102 ? -62.569 -5.583 40.395 1.00 54.78 102 TYR A CA 1
ATOM 804 C C . TYR A 1 102 ? -63.276 -5.756 41.754 1.00 54.78 102 TYR A C 1
ATOM 806 O O . TYR A 1 102 ? -62.681 -5.603 42.814 1.00 54.78 102 TYR A O 1
ATOM 814 N N . ASP A 1 103 ? -64.570 -6.091 41.713 1.00 57.03 103 ASP A N 1
ATOM 815 C CA . ASP A 1 103 ? -65.258 -6.789 42.812 1.00 57.03 103 ASP A CA 1
ATOM 816 C C . ASP A 1 103 ? -65.563 -8.227 42.363 1.00 57.03 103 ASP A C 1
ATOM 818 O O . ASP A 1 103 ? -66.686 -8.722 42.392 1.00 57.03 103 ASP A O 1
ATOM 822 N N . ASN A 1 104 ? -64.535 -8.890 41.831 1.00 57.66 104 ASN A N 1
ATOM 823 C CA . ASN A 1 104 ? -64.529 -10.341 41.764 1.00 57.66 104 ASN A CA 1
ATOM 824 C C . ASN A 1 104 ? -63.967 -10.777 43.110 1.00 57.66 104 ASN A C 1
ATOM 826 O O . ASN A 1 104 ? -62.841 -10.403 43.421 1.00 57.66 104 ASN A O 1
ATOM 830 N N . GLY A 1 105 ? -64.742 -11.520 43.904 1.00 59.50 105 GLY A N 1
ATOM 831 C CA . GLY A 1 105 ? -64.379 -12.038 45.232 1.00 59.50 105 GLY A CA 1
ATOM 832 C C . GLY A 1 105 ? -63.204 -13.028 45.245 1.00 59.50 105 GLY A C 1
ATOM 833 O O . GLY A 1 105 ? -63.263 -14.069 45.902 1.00 59.50 105 GLY A O 1
ATOM 834 N N . GLU A 1 106 ? -62.141 -12.729 44.505 1.00 60.59 106 GLU A N 1
ATOM 835 C CA . GLU A 1 106 ? -60.839 -13.346 44.622 1.00 60.59 106 GLU A CA 1
ATOM 836 C C . GLU A 1 106 ? -60.271 -12.988 45.991 1.00 60.59 106 GLU A C 1
ATOM 838 O O . GLU A 1 106 ? -60.249 -11.834 46.422 1.00 60.59 106 GLU A O 1
ATOM 843 N N . LYS A 1 107 ? -59.865 -14.033 46.712 1.00 65.81 107 LYS A N 1
ATOM 844 C CA . LYS A 1 107 ? -59.233 -13.945 48.025 1.00 65.81 107 LYS A CA 1
ATOM 845 C C . LYS A 1 107 ? -58.181 -12.840 47.990 1.00 65.81 107 LYS A C 1
ATOM 847 O O . LYS A 1 107 ? -57.244 -12.935 47.202 1.00 65.81 107 LYS A O 1
ATOM 852 N N . GLN A 1 108 ? -58.352 -11.835 48.853 1.00 63.22 108 GLN A N 1
ATOM 853 C CA . GLN A 1 108 ? -57.361 -10.790 49.106 1.00 63.22 108 GLN A CA 1
ATOM 854 C C . GLN A 1 108 ? -55.964 -11.427 49.089 1.00 63.22 108 GLN A C 1
ATOM 856 O O . GLN A 1 108 ? -55.745 -12.376 49.855 1.00 63.22 108 GLN A O 1
ATOM 861 N N . PRO A 1 109 ? -55.052 -10.996 48.194 1.00 66.12 109 PRO A N 1
ATOM 862 C CA . PRO A 1 109 ? -53.706 -11.537 48.174 1.00 66.12 109 PRO A CA 1
ATOM 863 C C . PRO A 1 109 ? -53.132 -11.359 49.575 1.00 66.12 109 PRO A C 1
ATOM 865 O O . PRO A 1 109 ? -53.232 -10.280 50.160 1.00 66.12 109 PRO A O 1
ATOM 868 N N . ASN A 1 110 ? -52.615 -12.451 50.140 1.00 74.88 110 ASN A N 1
ATOM 869 C CA . ASN A 1 110 ? -52.060 -12.448 51.488 1.00 74.88 110 ASN A CA 1
ATOM 870 C C . ASN A 1 110 ? -51.098 -11.255 51.609 1.00 74.88 110 ASN A C 1
ATOM 872 O O . ASN A 1 110 ? -50.230 -11.123 50.739 1.00 74.88 110 ASN A O 1
ATOM 876 N N . PRO A 1 111 ? -51.251 -10.379 52.621 1.00 78.50 111 PRO A N 1
ATOM 877 C CA . PRO A 1 111 ? -50.421 -9.191 52.724 1.00 78.50 111 PRO A CA 1
ATOM 878 C C . PRO A 1 111 ? -48.961 -9.632 52.768 1.00 78.50 111 PRO A C 1
ATOM 880 O O . PRO A 1 111 ? -48.560 -10.409 53.638 1.00 78.50 111 PRO A O 1
ATOM 883 N N . VAL A 1 112 ? -48.186 -9.187 51.777 1.00 84.75 112 VAL A N 1
ATOM 884 C CA . VAL A 1 112 ? -46.760 -9.493 51.688 1.00 84.75 112 VAL A CA 1
ATOM 885 C C . VAL A 1 112 ? -46.113 -8.998 52.977 1.00 84.75 112 VAL A C 1
ATOM 887 O O . VAL A 1 112 ? -46.250 -7.830 53.342 1.00 84.75 112 VAL A O 1
ATOM 890 N N . SER A 1 113 ? -45.448 -9.903 53.693 1.00 92.56 113 SER A N 1
ATOM 891 C CA . SER A 1 113 ? -44.743 -9.556 54.924 1.00 92.56 113 SER A CA 1
ATOM 892 C C . SER A 1 113 ? -43.697 -8.478 54.633 1.00 92.56 113 SER A C 1
ATOM 894 O O . SER A 1 113 ? -42.986 -8.554 53.629 1.00 92.56 113 SER A O 1
ATOM 896 N N . LEU A 1 114 ? -43.555 -7.500 55.533 1.00 91.50 114 LEU A N 1
ATOM 897 C CA . LEU A 1 114 ? -42.497 -6.482 55.456 1.00 91.50 114 LEU A CA 1
ATOM 898 C C . LEU A 1 114 ? -41.101 -7.110 55.334 1.00 91.50 114 LEU A C 1
ATOM 900 O O . LEU A 1 114 ? -40.233 -6.553 54.666 1.00 91.50 114 LEU A O 1
ATOM 904 N N . GLU A 1 115 ? -40.914 -8.290 55.926 1.00 94.00 115 GLU A N 1
ATOM 905 C CA . GLU A 1 115 ? -39.678 -9.065 55.830 1.00 94.00 115 GLU A CA 1
ATOM 906 C C . GLU A 1 115 ? -39.360 -9.454 54.378 1.00 94.00 115 GLU A C 1
ATOM 908 O O . GLU A 1 115 ? -38.240 -9.269 53.910 1.00 94.00 115 GLU A O 1
ATOM 913 N N . THR A 1 116 ? -40.365 -9.913 53.625 1.00 95.12 116 THR A N 1
ATOM 914 C CA . THR A 1 116 ? -40.214 -10.279 52.210 1.00 95.12 116 THR A CA 1
ATOM 915 C C . THR A 1 116 ? -39.865 -9.063 51.354 1.00 95.12 116 THR A C 1
ATOM 917 O O . THR A 1 116 ? -39.029 -9.155 50.456 1.00 95.12 116 THR A O 1
ATOM 920 N N . ILE A 1 117 ? -40.460 -7.903 51.652 1.00 95.06 117 ILE A N 1
ATOM 921 C CA . ILE A 1 117 ? -40.160 -6.651 50.943 1.00 95.06 117 ILE A CA 1
ATOM 922 C C . ILE A 1 117 ? -38.709 -6.230 51.204 1.00 95.06 117 ILE A C 1
ATOM 924 O O . ILE A 1 117 ? -37.990 -5.887 50.267 1.00 95.06 117 ILE A O 1
ATOM 928 N N . TYR A 1 118 ? -38.254 -6.282 52.459 1.00 96.44 118 TYR A N 1
ATOM 929 C CA . TYR A 1 118 ? -36.880 -5.921 52.809 1.00 96.44 118 TYR A CA 1
ATOM 930 C C . TYR A 1 118 ? -35.852 -6.848 52.147 1.00 96.44 118 TYR A C 1
ATOM 932 O O . TYR A 1 118 ? -34.873 -6.365 51.574 1.00 96.44 118 TYR A O 1
ATOM 940 N N . GLN A 1 119 ? -36.095 -8.161 52.167 1.00 97.12 119 GLN A N 1
ATOM 941 C CA . GLN A 1 119 ? -35.233 -9.146 51.507 1.00 97.12 119 GLN A CA 1
ATOM 942 C C . GLN A 1 119 ? -35.134 -8.886 49.999 1.00 97.12 119 GLN A C 1
ATOM 944 O O . GLN A 1 119 ? -34.026 -8.774 49.480 1.00 97.12 119 GLN A O 1
ATOM 949 N N . SER A 1 120 ? -36.264 -8.659 49.322 1.00 96.75 120 SER A N 1
ATOM 950 C CA . SER A 1 120 ? -36.284 -8.331 47.889 1.00 96.75 120 SER A CA 1
ATOM 951 C C . SER A 1 120 ? -35.495 -7.053 47.565 1.00 96.75 120 SER A C 1
ATOM 953 O O . SER A 1 120 ? -34.737 -7.022 46.595 1.00 96.75 120 SER A O 1
ATOM 955 N N . ILE A 1 121 ? -35.595 -6.006 48.396 1.00 97.62 121 ILE A N 1
ATOM 956 C CA . ILE A 1 121 ? -34.815 -4.767 48.212 1.00 97.62 121 ILE A CA 1
ATOM 957 C C . ILE A 1 121 ? -33.310 -5.039 48.329 1.00 97.62 121 ILE A C 1
ATOM 959 O O . ILE A 1 121 ? -32.517 -4.513 47.541 1.00 97.62 121 ILE A O 1
ATOM 963 N N . MET A 1 122 ? -32.905 -5.840 49.315 1.00 97.81 122 MET A N 1
ATOM 964 C CA . MET A 1 122 ? -31.497 -6.178 49.525 1.00 97.81 122 MET A CA 1
ATOM 965 C C . MET A 1 122 ? -30.948 -7.041 48.384 1.00 97.81 122 MET A C 1
ATOM 967 O O . MET A 1 122 ? -29.857 -6.754 47.888 1.00 97.81 122 MET A O 1
ATOM 971 N N . GLU A 1 123 ? -31.716 -8.027 47.916 1.00 97.56 123 GLU A N 1
ATOM 972 C CA . GLU A 1 123 ? -31.367 -8.867 46.765 1.00 97.56 123 GLU A CA 1
ATOM 973 C C . GLU A 1 123 ? -31.202 -8.039 45.489 1.00 97.56 123 GLU A C 1
ATOM 975 O O . GLU A 1 123 ? -30.142 -8.089 44.864 1.00 97.56 123 GLU A O 1
ATOM 980 N N . HIS A 1 124 ? -32.178 -7.191 45.148 1.00 97.50 124 HIS A N 1
ATOM 981 C CA . HIS A 1 124 ? -32.082 -6.318 43.975 1.00 97.50 124 HIS A CA 1
ATOM 982 C C . HIS A 1 124 ? -30.896 -5.352 44.050 1.00 97.50 124 HIS A C 1
ATOM 984 O O . HIS A 1 124 ? -30.275 -5.039 43.031 1.00 97.50 124 HIS A O 1
ATOM 990 N N . ARG A 1 125 ? -30.539 -4.877 45.249 1.00 97.75 125 ARG A N 1
ATOM 991 C CA . ARG A 1 125 ? -29.361 -4.023 45.430 1.00 97.75 125 ARG A CA 1
ATOM 992 C C . ARG A 1 125 ? -28.065 -4.777 45.134 1.00 97.75 125 ARG A C 1
ATOM 994 O O . ARG A 1 125 ? -27.173 -4.206 44.504 1.00 97.75 125 ARG A O 1
ATOM 1001 N N . GLU A 1 126 ? -27.935 -6.018 45.594 1.00 97.88 126 GLU A N 1
ATOM 1002 C CA . GLU A 1 126 ? -26.756 -6.841 45.306 1.00 97.88 126 GLU A CA 1
ATOM 1003 C C . GLU A 1 126 ? -26.706 -7.275 43.837 1.00 97.88 126 GLU A C 1
ATOM 1005 O O . GLU A 1 126 ? -25.646 -7.195 43.212 1.00 97.88 126 GLU A O 1
ATOM 1010 N N . GLU A 1 127 ? -27.848 -7.623 43.246 1.00 97.81 127 GLU A N 1
ATOM 1011 C CA . GLU A 1 127 ? -27.962 -7.935 41.820 1.00 97.81 127 GLU A CA 1
ATOM 1012 C C . GLU A 1 127 ? -27.560 -6.735 40.950 1.00 97.81 127 GLU A C 1
ATOM 1014 O O . GLU A 1 127 ? -26.740 -6.870 40.040 1.00 97.81 127 GLU A O 1
ATOM 1019 N N . SER A 1 128 ? -28.030 -5.532 41.291 1.00 97.81 128 SER A N 1
ATOM 1020 C CA . SER A 1 128 ? -27.656 -4.294 40.599 1.00 97.81 128 SER A CA 1
ATOM 1021 C C . SER A 1 128 ? -26.147 -4.021 40.663 1.00 97.81 128 SER A C 1
ATOM 1023 O O . SER A 1 128 ? -25.532 -3.650 39.658 1.00 97.81 128 SER A O 1
ATOM 1025 N N . LYS A 1 129 ? -25.506 -4.254 41.818 1.00 98.06 129 LYS A N 1
ATOM 1026 C CA . LYS A 1 129 ? -24.042 -4.135 41.949 1.00 98.06 129 LYS A CA 1
ATOM 1027 C C . LYS A 1 129 ? -23.313 -5.168 41.096 1.00 98.06 129 LYS A C 1
ATOM 1029 O O . LYS A 1 129 ? -22.296 -4.837 40.483 1.00 98.06 129 LYS A O 1
ATOM 1034 N N . LEU A 1 130 ? -23.794 -6.410 41.075 1.00 97.62 130 LEU A N 1
ATOM 1035 C CA . LEU A 1 130 ? -23.192 -7.478 40.285 1.00 97.62 130 LEU A CA 1
ATOM 1036 C C . LEU A 1 130 ? -23.282 -7.171 38.786 1.00 97.62 130 LEU A C 1
ATOM 1038 O O . LEU A 1 130 ? -22.288 -7.319 38.074 1.00 97.62 130 LEU A O 1
ATOM 1042 N N . GLU A 1 131 ? -24.428 -6.683 38.321 1.00 97.81 131 GLU A N 1
ATOM 1043 C CA . GLU A 1 131 ? -24.628 -6.313 36.919 1.00 97.81 131 GLU A CA 1
ATOM 1044 C C . GLU A 1 131 ? -23.781 -5.096 36.518 1.00 97.81 131 GLU A C 1
ATOM 1046 O O . GLU A 1 131 ? -23.139 -5.087 35.465 1.00 97.81 131 GLU A O 1
ATOM 1051 N N . SER A 1 132 ? -23.652 -4.107 37.406 1.00 97.75 132 SER A N 1
ATOM 1052 C CA . SER A 1 132 ? -22.719 -2.985 37.226 1.00 97.75 132 SER A CA 1
ATOM 1053 C C . SER A 1 132 ? -21.262 -3.458 37.083 1.00 97.75 132 SER A C 1
ATOM 1055 O O . SER A 1 132 ? -20.533 -3.012 36.198 1.00 97.75 132 SER A O 1
ATOM 1057 N N . ARG A 1 133 ? -20.836 -4.451 37.876 1.00 98.12 133 ARG A N 1
ATOM 1058 C CA . ARG A 1 133 ? -19.497 -5.051 37.732 1.00 98.12 133 ARG A CA 1
ATOM 1059 C C . ARG A 1 133 ? -19.339 -5.802 36.410 1.00 98.12 133 ARG A C 1
ATOM 1061 O O . ARG A 1 133 ? -18.307 -5.666 35.754 1.00 98.12 133 ARG A O 1
ATOM 1068 N N . ARG A 1 134 ? -20.345 -6.577 35.993 1.00 97.81 134 ARG A N 1
ATOM 1069 C CA . ARG A 1 134 ? -20.320 -7.316 34.717 1.00 97.81 134 ARG A CA 1
ATOM 1070 C C . ARG A 1 134 ? -20.197 -6.373 33.524 1.00 97.81 134 ARG A C 1
ATOM 1072 O O . ARG A 1 134 ? -19.328 -6.577 32.675 1.00 97.81 134 ARG A O 1
ATOM 1079 N N . THR A 1 135 ? -21.010 -5.321 33.496 1.00 97.69 135 THR A N 1
ATOM 1080 C CA . THR A 1 135 ? -20.967 -4.292 32.447 1.00 97.69 135 THR A CA 1
ATOM 1081 C C . THR A 1 135 ? -19.633 -3.546 32.444 1.00 97.69 135 THR A C 1
ATOM 1083 O O . THR A 1 135 ? -19.033 -3.387 31.382 1.00 97.69 135 THR A O 1
ATOM 1086 N N . GLN A 1 136 ? -19.090 -3.183 33.610 1.00 98.00 136 GLN A N 1
ATOM 1087 C CA . GLN A 1 136 ? -17.770 -2.551 33.711 1.00 98.00 136 GLN A CA 1
ATOM 1088 C C . GLN A 1 136 ? -16.649 -3.435 33.138 1.00 98.00 136 GLN A C 1
ATOM 1090 O O . GLN A 1 136 ? -15.804 -2.951 32.378 1.00 98.00 136 GLN A O 1
ATOM 1095 N N . VAL A 1 137 ? -16.650 -4.734 33.455 1.00 98.12 137 VAL A N 1
ATOM 1096 C CA . VAL A 1 137 ? -15.673 -5.694 32.913 1.00 98.12 137 VAL A CA 1
ATOM 1097 C C . VAL A 1 137 ? -15.816 -5.826 31.395 1.00 98.12 137 VAL A C 1
ATOM 1099 O O . VAL A 1 137 ? -14.807 -5.824 30.686 1.00 98.12 137 VAL A O 1
ATOM 1102 N N . ALA A 1 138 ? -17.045 -5.904 30.879 1.00 98.12 138 ALA A N 1
ATOM 1103 C CA . ALA A 1 138 ? -17.297 -5.960 29.440 1.00 98.12 138 ALA A CA 1
ATOM 1104 C C . ALA A 1 138 ? -16.778 -4.702 28.721 1.00 98.12 138 ALA A C 1
ATOM 1106 O O . ALA A 1 138 ? -16.046 -4.819 27.735 1.00 98.12 138 ALA A O 1
ATOM 1107 N N . CYS A 1 139 ? -17.058 -3.511 29.259 1.00 98.12 139 CYS A N 1
ATOM 1108 C CA . CYS A 1 139 ? -16.555 -2.243 28.727 1.00 98.12 139 CYS A CA 1
ATOM 1109 C C . CYS A 1 139 ? -15.022 -2.194 28.705 1.00 98.12 139 CYS A C 1
ATOM 1111 O O . CYS A 1 139 ? -14.437 -1.812 27.691 1.00 98.12 139 CYS A O 1
ATOM 1113 N N . ARG A 1 140 ? -14.355 -2.641 29.780 1.00 98.00 140 ARG A N 1
ATOM 1114 C CA . ARG A 1 140 ? -12.883 -2.694 29.841 1.00 98.00 140 ARG A CA 1
ATOM 1115 C C . ARG A 1 140 ? -12.311 -3.628 28.772 1.00 98.00 140 ARG A C 1
ATOM 1117 O O . ARG A 1 140 ? -11.361 -3.258 28.086 1.00 98.00 140 ARG A O 1
ATOM 1124 N N . LYS A 1 141 ? -12.913 -4.807 28.571 1.00 98.19 141 LYS A N 1
ATOM 1125 C CA . LYS A 1 141 ? -12.511 -5.740 27.502 1.00 98.19 141 LYS A CA 1
ATOM 1126 C C . LYS A 1 141 ? -12.676 -5.116 26.119 1.00 98.19 141 LYS A C 1
ATOM 1128 O O . LYS A 1 141 ? -11.747 -5.157 25.316 1.00 98.19 141 LYS A O 1
ATOM 1133 N N . MET A 1 142 ? -13.823 -4.492 25.851 1.00 98.31 142 MET A N 1
ATOM 1134 C CA . MET A 1 142 ? -14.062 -3.795 24.584 1.00 98.31 142 MET A CA 1
ATOM 1135 C C . MET A 1 142 ? -13.041 -2.681 24.349 1.00 98.31 142 MET A C 1
ATOM 1137 O O . MET A 1 142 ? -12.508 -2.571 23.248 1.00 98.31 142 MET A O 1
ATOM 1141 N N . GLN A 1 143 ? -12.709 -1.903 25.380 1.00 98.38 143 GLN A N 1
ATOM 1142 C CA . GLN A 1 143 ? -11.703 -0.848 25.287 1.00 98.38 143 GLN A CA 1
ATOM 1143 C C . GLN A 1 143 ? -10.319 -1.406 24.928 1.00 98.38 143 GLN A C 1
ATOM 1145 O O . GLN A 1 143 ? -9.662 -0.873 24.037 1.00 98.38 143 GLN A O 1
ATOM 1150 N N . ILE A 1 144 ? -9.898 -2.512 25.552 1.00 98.12 144 ILE A N 1
ATOM 1151 C CA . ILE A 1 144 ? -8.635 -3.191 25.216 1.00 98.12 144 ILE A CA 1
ATOM 1152 C C . ILE A 1 144 ? -8.641 -3.654 23.754 1.00 98.12 144 ILE A C 1
ATOM 1154 O O . ILE A 1 144 ? -7.667 -3.427 23.032 1.00 98.12 144 ILE A O 1
ATOM 1158 N N . HIS A 1 145 ? -9.738 -4.259 23.290 1.00 98.19 145 HIS A N 1
ATOM 1159 C CA . HIS A 1 145 ? -9.864 -4.691 21.897 1.00 98.19 145 HIS A CA 1
ATOM 1160 C C . HIS A 1 145 ? -9.810 -3.516 20.916 1.00 98.19 145 HIS A C 1
ATOM 1162 O O . HIS A 1 145 ? -9.089 -3.600 19.923 1.00 98.19 145 HIS A O 1
ATOM 1168 N N . ILE A 1 146 ? -10.497 -2.409 21.209 1.00 98.38 146 ILE A N 1
ATOM 1169 C CA . ILE A 1 146 ? -10.454 -1.191 20.389 1.00 98.38 146 ILE A CA 1
ATOM 1170 C C . ILE A 1 146 ? -9.025 -0.646 20.316 1.00 98.38 146 ILE A C 1
ATOM 1172 O O . ILE A 1 146 ? -8.537 -0.371 19.221 1.00 98.38 146 ILE A O 1
ATOM 1176 N N . CYS A 1 147 ? -8.320 -0.553 21.447 1.00 98.12 147 CYS A N 1
ATOM 1177 C CA . CYS A 1 147 ? -6.927 -0.102 21.476 1.00 98.12 147 CYS A CA 1
ATOM 1178 C C . CYS A 1 147 ? -6.005 -1.021 20.662 1.00 98.12 147 CYS A C 1
ATOM 1180 O O . CYS A 1 147 ? -5.146 -0.537 19.923 1.00 98.12 147 CYS A O 1
ATOM 1182 N N . ARG A 1 148 ? -6.195 -2.344 20.753 1.00 98.19 148 ARG A N 1
ATOM 1183 C CA . ARG A 1 148 ? -5.421 -3.318 19.970 1.00 98.19 148 ARG A CA 1
ATOM 1184 C C . ARG A 1 148 ? -5.665 -3.147 18.473 1.00 98.19 148 ARG A C 1
ATOM 1186 O O . ARG A 1 148 ? -4.700 -3.073 17.720 1.00 98.19 148 ARG A O 1
ATOM 1193 N N . VAL A 1 149 ? -6.927 -3.037 18.056 1.00 98.44 149 VAL A N 1
ATOM 1194 C CA . VAL A 1 149 ? -7.288 -2.817 16.648 1.00 98.44 149 VAL A CA 1
ATOM 1195 C C . VAL A 1 149 ? -6.708 -1.495 16.144 1.00 98.44 149 VAL A C 1
ATOM 1197 O O . VAL A 1 149 ? -6.071 -1.473 15.093 1.00 98.44 149 VAL A O 1
ATOM 1200 N N . ALA A 1 150 ? -6.836 -0.412 16.914 1.00 98.25 150 ALA A N 1
ATOM 1201 C CA . ALA A 1 150 ? -6.276 0.890 16.558 1.00 98.25 150 ALA A CA 1
ATOM 1202 C C . ALA A 1 150 ? -4.753 0.827 16.352 1.00 98.25 150 ALA A C 1
ATOM 1204 O O . ALA A 1 150 ? -4.242 1.357 15.363 1.00 98.25 150 ALA A O 1
ATOM 1205 N N . LYS A 1 151 ? -4.033 0.117 17.232 1.00 98.12 151 LYS A N 1
ATOM 1206 C CA . LYS A 1 151 ? -2.590 -0.108 17.088 1.00 98.12 151 LYS A CA 1
ATOM 1207 C C . LYS A 1 151 ? -2.265 -0.883 15.810 1.00 98.12 151 LYS A C 1
ATOM 1209 O O . LYS A 1 151 ? -1.427 -0.433 15.035 1.00 98.12 151 LYS A O 1
ATOM 1214 N N . THR A 1 152 ? -2.962 -1.990 15.548 1.00 98.31 152 THR A N 1
ATOM 1215 C CA . THR A 1 152 ? -2.728 -2.787 14.331 1.00 98.31 152 THR A CA 1
ATOM 1216 C C . THR A 1 152 ? -3.039 -2.017 13.049 1.00 98.31 152 THR A C 1
ATOM 1218 O O . THR A 1 152 ? -2.314 -2.160 12.069 1.00 98.31 152 THR A O 1
ATOM 1221 N N . CYS A 1 153 ? -4.073 -1.168 13.053 1.00 98.06 153 CYS A N 1
ATOM 1222 C CA . CYS A 1 153 ? -4.382 -0.298 11.920 1.00 98.06 153 CYS A CA 1
ATOM 1223 C C . CYS A 1 153 ? -3.262 0.718 11.688 1.00 98.06 153 CYS A C 1
ATOM 1225 O O . CYS A 1 153 ? -2.836 0.885 10.553 1.00 98.06 153 CYS A O 1
ATOM 1227 N N . SER A 1 154 ? -2.744 1.343 12.749 1.00 98.06 154 SER A N 1
ATOM 1228 C CA . SER A 1 154 ? -1.610 2.272 12.653 1.00 98.06 154 SER A CA 1
ATOM 1229 C C . SER A 1 154 ? -0.369 1.595 12.054 1.00 98.06 154 SER A C 1
ATOM 1231 O O . SER A 1 154 ? 0.199 2.081 11.080 1.00 98.06 154 SER A O 1
ATOM 1233 N N . GLU A 1 155 ? -0.004 0.414 12.562 1.00 98.25 155 GLU A N 1
ATOM 1234 C CA . GLU A 1 155 ? 1.124 -0.377 12.046 1.00 98.25 155 GLU A CA 1
ATOM 1235 C C . GLU A 1 155 ? 0.930 -0.821 10.590 1.00 98.25 155 GLU A C 1
ATOM 1237 O O . GLU A 1 155 ? 1.898 -0.969 9.840 1.00 98.25 155 GLU A O 1
ATOM 1242 N N . PHE A 1 156 ? -0.310 -1.099 10.185 1.00 98.38 156 PHE A N 1
ATOM 1243 C CA . PHE A 1 156 ? -0.626 -1.422 8.798 1.00 98.38 156 PHE A CA 1
ATOM 1244 C C . PHE A 1 156 ? -0.480 -0.195 7.895 1.00 98.38 156 PHE A C 1
ATOM 1246 O O . PHE A 1 156 ? 0.156 -0.299 6.849 1.00 98.38 156 PHE A O 1
ATOM 1253 N N . THR A 1 157 ? -0.988 0.966 8.318 1.00 98.38 157 THR A N 1
ATOM 1254 C CA . THR A 1 157 ? -0.843 2.230 7.583 1.00 98.38 157 THR A CA 1
ATOM 1255 C C . THR A 1 157 ? 0.625 2.576 7.358 1.00 98.38 157 THR A C 1
ATOM 1257 O O . THR A 1 157 ? 1.012 2.825 6.222 1.00 98.38 157 THR A O 1
ATOM 1260 N N . THR A 1 158 ? 1.473 2.494 8.389 1.00 97.94 158 THR A N 1
ATOM 1261 C CA . THR A 1 158 ? 2.915 2.767 8.241 1.00 97.94 158 THR A CA 1
ATOM 1262 C C . THR A 1 158 ? 3.581 1.820 7.242 1.00 97.94 158 THR A C 1
ATOM 1264 O O . THR A 1 158 ? 4.317 2.262 6.364 1.00 97.94 158 THR A O 1
ATOM 1267 N N . ARG A 1 159 ? 3.284 0.514 7.309 1.00 98.31 159 ARG A N 1
ATOM 1268 C CA . ARG A 1 159 ? 3.822 -0.460 6.341 1.00 98.31 159 ARG A CA 1
ATOM 1269 C C . ARG A 1 159 ? 3.341 -0.200 4.914 1.00 98.31 159 ARG A C 1
ATOM 1271 O O . ARG A 1 159 ? 4.078 -0.465 3.967 1.00 98.31 159 ARG A O 1
ATOM 1278 N N . MET A 1 160 ? 2.114 0.288 4.757 1.00 98.62 160 MET A N 1
ATOM 1279 C CA . MET A 1 160 ? 1.558 0.638 3.454 1.00 98.62 160 MET A CA 1
ATOM 1280 C C . MET A 1 160 ? 2.256 1.869 2.870 1.00 98.62 160 MET A C 1
ATOM 1282 O O . MET A 1 160 ? 2.685 1.818 1.722 1.00 98.62 160 MET A O 1
ATOM 1286 N N . GLU A 1 161 ? 2.474 2.913 3.670 1.00 98.12 161 GLU A N 1
ATOM 1287 C CA . GLU A 1 161 ? 3.242 4.098 3.262 1.00 98.12 161 GLU A CA 1
ATOM 1288 C C . GLU A 1 161 ? 4.677 3.721 2.846 1.00 98.12 161 GLU A C 1
ATOM 1290 O O . GLU A 1 161 ? 5.167 4.135 1.793 1.00 98.12 161 GLU A O 1
ATOM 1295 N N . GLU A 1 162 ? 5.353 2.866 3.617 1.00 98.19 162 GLU A N 1
ATOM 1296 C CA . GLU A 1 162 ? 6.680 2.348 3.258 1.00 98.19 162 GLU A CA 1
ATOM 1297 C C . GLU A 1 162 ? 6.661 1.560 1.938 1.00 98.19 162 GLU A C 1
ATOM 1299 O O . GLU A 1 162 ? 7.555 1.719 1.102 1.00 98.19 162 GLU A O 1
ATOM 1304 N N . ALA A 1 163 ? 5.644 0.725 1.714 1.00 98.06 163 ALA A N 1
ATOM 1305 C CA . ALA A 1 163 ? 5.493 -0.004 0.459 1.00 98.06 163 ALA A CA 1
ATOM 1306 C C . ALA A 1 163 ? 5.263 0.946 -0.728 1.00 98.06 163 ALA A C 1
ATOM 1308 O O . ALA A 1 163 ? 5.911 0.783 -1.763 1.00 98.06 163 ALA A O 1
ATOM 1309 N N . GLU A 1 164 ? 4.414 1.964 -0.574 1.00 98.50 164 GLU A N 1
ATOM 1310 C CA . GLU A 1 164 ? 4.153 2.977 -1.603 1.00 98.50 164 GLU A CA 1
ATOM 1311 C C . GLU A 1 164 ? 5.421 3.756 -1.968 1.00 98.50 164 GLU A C 1
ATOM 1313 O O . GLU A 1 164 ? 5.729 3.920 -3.151 1.00 98.50 164 GLU A O 1
ATOM 1318 N N . THR A 1 165 ? 6.210 4.177 -0.974 1.00 98.31 165 THR A N 1
ATOM 1319 C CA . THR A 1 165 ? 7.481 4.872 -1.247 1.00 98.31 165 THR A CA 1
ATOM 1320 C C . THR A 1 165 ? 8.484 3.989 -1.990 1.00 98.31 165 THR A C 1
ATOM 1322 O O . THR A 1 165 ? 9.140 4.458 -2.922 1.00 98.31 165 THR A O 1
ATOM 1325 N N . ARG A 1 166 ?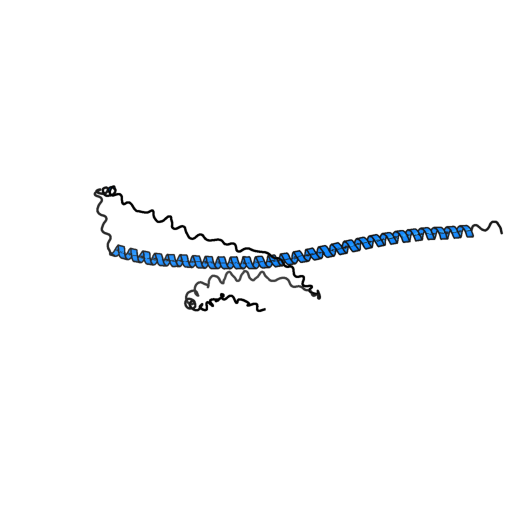 8.578 2.700 -1.636 1.00 98.44 166 ARG A N 1
ATOM 1326 C CA . ARG A 1 166 ? 9.438 1.735 -2.340 1.00 98.44 166 ARG A CA 1
ATOM 1327 C C . ARG A 1 166 ? 8.987 1.511 -3.779 1.00 98.44 166 ARG A C 1
ATOM 1329 O O . ARG A 1 166 ? 9.835 1.472 -4.665 1.00 98.44 166 ARG A O 1
ATOM 1336 N N . ILE A 1 167 ? 7.682 1.376 -4.014 1.00 98.56 167 ILE A N 1
ATOM 1337 C CA . ILE A 1 167 ? 7.125 1.214 -5.364 1.00 98.56 167 ILE A CA 1
ATOM 1338 C C . ILE A 1 167 ? 7.437 2.450 -6.206 1.00 98.56 167 ILE A C 1
ATOM 1340 O O . ILE A 1 167 ? 7.999 2.306 -7.286 1.00 98.56 167 ILE A O 1
ATOM 1344 N N . SER A 1 168 ? 7.186 3.652 -5.680 1.00 98.12 168 SER A N 1
ATOM 1345 C CA . SER A 1 168 ? 7.490 4.8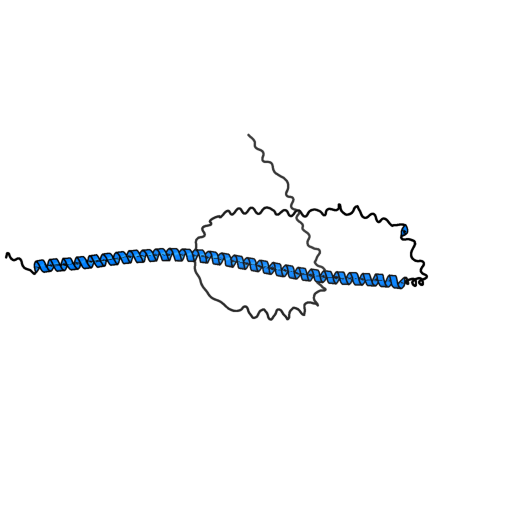99 -6.393 1.00 98.12 168 SER A C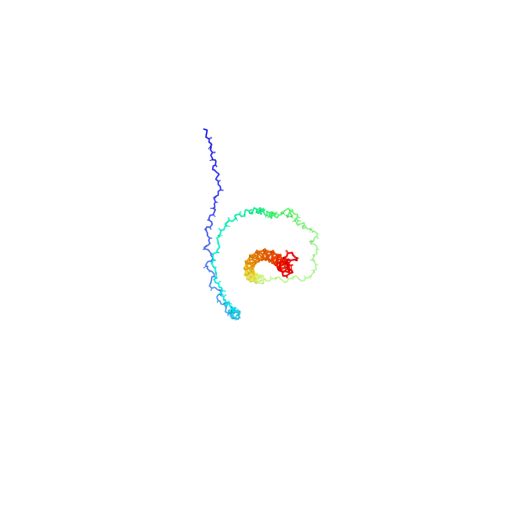A 1
ATOM 1346 C C . SER A 1 168 ? 8.971 5.003 -6.769 1.00 98.12 168 SER A C 1
ATOM 1348 O O . SER A 1 168 ? 9.293 5.464 -7.860 1.00 98.12 168 SER A O 1
ATOM 1350 N N . HIS A 1 169 ? 9.878 4.560 -5.895 1.00 98.12 169 HIS A N 1
ATOM 1351 C CA . HIS A 1 169 ? 11.306 4.559 -6.203 1.00 98.12 169 HIS A CA 1
ATOM 1352 C C . HIS A 1 169 ? 11.659 3.574 -7.326 1.00 98.12 169 HIS A C 1
ATOM 1354 O O . HIS A 1 169 ? 12.393 3.934 -8.243 1.00 98.12 169 HIS A O 1
ATOM 1360 N N . LEU A 1 170 ? 11.104 2.359 -7.283 1.00 98.31 170 LEU A N 1
ATOM 1361 C CA . LEU A 1 170 ? 11.319 1.349 -8.322 1.00 98.31 170 LEU A CA 1
ATOM 1362 C C . LEU A 1 170 ? 10.747 1.782 -9.677 1.00 98.31 170 LEU A C 1
ATOM 1364 O O . LEU A 1 170 ? 11.346 1.493 -10.711 1.00 98.31 170 LEU A O 1
ATOM 1368 N N . GLU A 1 171 ? 9.616 2.486 -9.689 1.00 98.50 171 GLU A N 1
ATOM 1369 C CA . GLU A 1 171 ? 9.035 3.056 -10.910 1.00 98.50 171 GLU A CA 1
ATOM 1370 C C . GLU A 1 171 ? 9.949 4.128 -11.526 1.00 98.50 171 GLU A C 1
ATOM 1372 O O . GLU A 1 171 ? 10.196 4.107 -12.736 1.00 98.50 171 GLU A O 1
ATOM 1377 N N . ASP A 1 172 ? 10.515 5.015 -10.701 1.00 97.88 172 ASP A N 1
ATOM 1378 C CA . ASP A 1 172 ? 11.482 6.024 -11.147 1.00 97.88 172 ASP A CA 1
ATOM 1379 C C . ASP A 1 172 ? 12.764 5.375 -11.711 1.00 97.88 172 ASP A C 1
ATOM 1381 O O . ASP A 1 172 ? 13.269 5.780 -12.768 1.00 97.88 172 ASP A O 1
ATOM 1385 N N . GLU A 1 173 ? 13.292 4.346 -11.039 1.00 98.38 173 GLU A N 1
ATOM 1386 C CA . GLU A 1 173 ? 14.464 3.591 -11.501 1.00 98.38 173 GLU A CA 1
ATOM 1387 C C . GLU A 1 173 ? 14.191 2.852 -12.813 1.00 98.38 173 GLU A C 1
ATOM 1389 O O . GLU A 1 173 ? 15.003 2.922 -13.741 1.00 98.38 173 GLU A O 1
ATOM 1394 N N . ALA A 1 174 ? 13.035 2.197 -12.930 1.00 98.31 174 ALA A N 1
ATOM 1395 C CA . ALA A 1 174 ? 12.622 1.519 -14.153 1.00 98.31 174 ALA A CA 1
ATOM 1396 C C . ALA A 1 174 ? 12.535 2.499 -15.333 1.00 98.31 174 ALA A C 1
ATOM 1398 O O . ALA A 1 174 ? 13.057 2.204 -16.412 1.00 98.31 174 ALA A O 1
ATOM 1399 N N . GLY A 1 175 ? 11.966 3.691 -15.122 1.00 98.25 175 GLY A N 1
ATOM 1400 C CA . GLY A 1 175 ? 11.919 4.743 -16.142 1.00 98.25 175 GLY A CA 1
ATOM 1401 C C . GLY A 1 175 ? 13.310 5.238 -16.560 1.00 98.25 175 GLY A C 1
ATOM 1402 O O . GLY A 1 175 ? 13.580 5.439 -17.750 1.00 98.25 175 GLY A O 1
ATOM 1403 N N . SER A 1 176 ? 14.228 5.381 -15.599 1.00 98.12 176 SER A N 1
ATOM 1404 C CA . SER A 1 176 ? 15.630 5.738 -15.859 1.00 98.12 176 SER A CA 1
ATOM 1405 C C . SER A 1 176 ? 16.357 4.658 -16.671 1.00 98.12 176 SER A C 1
ATOM 1407 O O . SER A 1 176 ? 17.008 4.955 -17.678 1.00 98.12 176 SER A O 1
ATOM 1409 N N . HIS A 1 177 ? 16.204 3.389 -16.285 1.00 98.06 177 HIS A N 1
ATOM 1410 C CA . HIS A 1 177 ? 16.787 2.256 -17.002 1.00 98.06 177 HIS A CA 1
ATOM 1411 C C . HIS A 1 177 ? 16.227 2.112 -18.415 1.00 98.06 177 HIS A C 1
ATOM 1413 O O . HIS A 1 177 ? 17.000 1.874 -19.344 1.00 98.06 177 HIS A O 1
ATOM 1419 N N . GLN A 1 178 ? 14.922 2.313 -18.599 1.00 98.56 178 GLN A N 1
ATOM 1420 C CA . GLN A 1 178 ? 14.303 2.313 -19.920 1.00 98.56 178 GLN A CA 1
ATOM 1421 C C . GLN A 1 178 ? 14.881 3.420 -20.810 1.00 98.56 178 GLN A C 1
ATOM 1423 O O . GLN A 1 178 ? 15.328 3.139 -21.919 1.00 98.56 178 GLN A O 1
ATOM 1428 N N . SER A 1 179 ? 14.970 4.649 -20.298 1.00 97.94 179 SER A N 1
ATOM 1429 C CA . SER A 1 179 ? 15.543 5.778 -21.046 1.00 97.94 179 SER A CA 1
ATOM 1430 C C . SER A 1 179 ? 17.008 5.526 -21.438 1.00 97.94 179 SER A C 1
ATOM 1432 O O . SER A 1 179 ? 17.432 5.830 -22.553 1.00 97.94 179 SER A O 1
ATOM 1434 N N . SER A 1 180 ? 17.794 4.941 -20.527 1.00 98.38 180 SER A N 1
ATOM 1435 C CA . SER A 1 180 ? 19.187 4.555 -20.789 1.00 98.38 180 SER A CA 1
ATOM 1436 C C . SER A 1 180 ? 19.288 3.471 -21.866 1.00 98.38 180 SER A C 1
ATOM 1438 O O . SER A 1 180 ? 20.116 3.561 -22.775 1.00 98.38 180 SER A O 1
ATOM 1440 N N . ARG A 1 181 ? 18.409 2.465 -21.804 1.00 98.31 181 ARG A N 1
ATOM 1441 C CA . ARG A 1 181 ? 18.335 1.396 -22.799 1.00 98.31 181 ARG A CA 1
ATOM 1442 C C . ARG A 1 181 ? 18.020 1.944 -24.189 1.00 98.31 181 ARG A C 1
ATOM 1444 O O . ARG A 1 181 ? 18.745 1.617 -25.121 1.00 98.31 181 ARG A O 1
ATOM 1451 N N . GLU A 1 182 ? 17.014 2.803 -24.319 1.00 98.44 182 GLU A N 1
ATOM 1452 C CA . GLU A 1 182 ? 16.646 3.431 -25.598 1.00 98.44 182 GLU A CA 1
ATOM 1453 C C . GLU A 1 182 ? 17.814 4.247 -26.184 1.00 98.44 182 GLU A C 1
ATOM 1455 O O . GLU A 1 182 ? 18.096 4.190 -27.383 1.00 98.44 182 GLU A O 1
ATOM 1460 N N . ALA A 1 183 ? 18.558 4.966 -25.335 1.00 98.44 183 ALA A N 1
ATOM 1461 C CA . ALA A 1 183 ? 19.747 5.698 -25.763 1.00 98.44 183 ALA A CA 1
ATOM 1462 C C . ALA A 1 183 ? 20.864 4.766 -26.268 1.00 98.44 183 ALA A C 1
ATOM 1464 O O . ALA A 1 183 ? 21.499 5.066 -27.282 1.00 98.44 183 ALA A O 1
ATOM 1465 N N . MET A 1 184 ? 21.101 3.641 -25.587 1.00 98.06 184 MET A N 1
ATOM 1466 C CA . MET A 1 184 ? 22.080 2.640 -26.024 1.00 98.06 184 MET A CA 1
ATOM 1467 C C . MET A 1 184 ? 21.652 1.934 -27.312 1.00 98.06 184 MET A C 1
ATOM 1469 O O . MET A 1 184 ? 22.486 1.744 -28.194 1.00 98.06 184 MET A O 1
ATOM 1473 N N . GLU A 1 185 ? 20.371 1.586 -27.454 1.00 98.50 185 GLU A N 1
ATOM 1474 C CA . GLU A 1 185 ? 19.824 0.984 -28.678 1.00 98.50 185 GLU A CA 1
ATOM 1475 C C . GLU A 1 185 ? 20.040 1.912 -29.882 1.00 98.50 185 GLU A C 1
ATOM 1477 O O . GLU A 1 185 ? 20.553 1.475 -30.913 1.00 98.50 185 GLU A O 1
ATOM 1482 N N . LYS A 1 186 ? 19.788 3.217 -29.718 1.00 98.44 186 LYS A N 1
ATOM 1483 C CA . LYS A 1 186 ? 20.067 4.215 -30.759 1.00 98.44 186 LYS A CA 1
ATOM 1484 C C . LYS A 1 186 ? 21.556 4.317 -31.108 1.00 98.44 186 LYS A C 1
ATOM 1486 O O . LYS A 1 186 ? 21.914 4.406 -32.279 1.00 98.44 186 LYS A O 1
ATOM 1491 N N . GLN A 1 187 ? 22.442 4.307 -30.110 1.00 98.31 187 GLN A N 1
ATOM 1492 C CA . GLN A 1 187 ? 23.889 4.326 -30.362 1.00 98.31 187 GLN A CA 1
ATOM 1493 C C . GLN A 1 187 ? 24.354 3.070 -31.110 1.00 98.31 187 GLN A C 1
ATOM 1495 O O . GLN A 1 187 ? 25.219 3.154 -31.986 1.00 98.31 187 GLN A O 1
ATOM 1500 N N . LEU A 1 188 ? 23.784 1.911 -30.780 1.00 98.38 188 LEU A N 1
ATOM 1501 C CA . LEU A 1 188 ? 24.074 0.656 -31.463 1.00 98.38 188 LEU A CA 1
ATOM 1502 C C . LEU A 1 188 ? 23.644 0.740 -32.931 1.00 98.38 188 LEU A C 1
ATOM 1504 O O . LEU A 1 188 ? 24.452 0.460 -33.813 1.00 98.38 188 LEU A O 1
ATOM 1508 N N . GLU A 1 189 ? 22.433 1.224 -33.199 1.00 98.50 189 GLU A N 1
ATOM 1509 C CA . GLU A 1 189 ? 21.951 1.445 -34.563 1.00 98.50 189 GLU A CA 1
ATOM 1510 C C . GLU A 1 189 ? 22.874 2.402 -35.345 1.00 98.50 189 GLU A C 1
ATOM 1512 O O . GLU A 1 189 ? 23.361 2.055 -36.424 1.00 98.50 189 GLU A O 1
ATOM 1517 N N . ASP A 1 190 ? 23.217 3.562 -34.775 1.00 98.38 190 ASP A N 1
ATOM 1518 C CA . ASP A 1 190 ? 24.111 4.545 -35.406 1.00 98.38 190 ASP A CA 1
ATOM 1519 C C . ASP A 1 190 ? 25.499 3.961 -35.727 1.00 98.38 190 ASP A C 1
ATOM 1521 O O . ASP A 1 190 ? 26.106 4.271 -36.759 1.00 98.38 190 ASP A O 1
ATOM 1525 N N . THR A 1 191 ? 26.044 3.134 -34.831 1.00 98.19 191 THR A N 1
ATOM 1526 C CA . THR A 1 191 ? 27.349 2.486 -35.045 1.00 98.19 191 THR A CA 1
ATOM 1527 C C . THR A 1 191 ? 27.277 1.384 -36.096 1.00 98.19 191 THR A C 1
ATOM 1529 O O . THR A 1 191 ? 28.191 1.281 -36.916 1.00 98.19 191 THR A O 1
ATOM 1532 N N . GLN A 1 192 ? 26.181 0.628 -36.149 1.00 98.56 192 GLN A N 1
ATOM 1533 C CA . GLN A 1 192 ? 25.940 -0.383 -37.176 1.00 98.56 192 GLN A CA 1
ATOM 1534 C C . GLN A 1 192 ? 25.810 0.241 -38.575 1.00 98.56 192 GLN A C 1
ATOM 1536 O O . GLN A 1 192 ? 26.417 -0.252 -39.533 1.00 98.56 192 GLN A O 1
ATOM 1541 N N . TRP A 1 193 ? 25.103 1.369 -38.696 1.00 98.38 193 TRP A N 1
ATOM 1542 C CA . TRP A 1 193 ? 25.032 2.136 -39.945 1.00 98.38 193 TRP A CA 1
ATOM 1543 C C . TRP A 1 193 ? 26.412 2.618 -40.405 1.00 98.38 193 TRP A C 1
ATOM 1545 O O . TRP A 1 193 ? 26.773 2.446 -41.571 1.00 98.38 193 TRP A O 1
ATOM 1555 N N . LYS A 1 194 ? 27.219 3.175 -39.491 1.00 98.38 194 LYS A N 1
ATOM 1556 C CA . LYS A 1 194 ? 28.588 3.627 -39.803 1.00 98.38 194 LYS A CA 1
ATOM 1557 C C . LYS A 1 194 ? 29.499 2.481 -40.235 1.00 98.38 194 LYS A C 1
ATOM 1559 O O . LYS A 1 194 ? 30.287 2.665 -41.159 1.00 98.38 194 LYS A O 1
ATOM 1564 N N . LEU A 1 195 ? 29.410 1.321 -39.582 1.00 98.25 195 LEU A N 1
ATOM 1565 C CA . LEU A 1 195 ? 30.173 0.135 -39.975 1.00 98.25 195 LEU A CA 1
ATOM 1566 C C . LEU A 1 195 ? 29.811 -0.303 -41.393 1.00 98.25 195 LEU A C 1
ATOM 1568 O O . LEU A 1 195 ? 30.708 -0.479 -42.213 1.00 98.25 195 LEU A O 1
ATOM 1572 N N . THR A 1 196 ? 28.517 -0.376 -41.702 1.00 97.88 196 THR A N 1
ATOM 1573 C CA . THR A 1 196 ? 28.034 -0.754 -43.038 1.00 97.88 196 THR A CA 1
ATOM 1574 C C . THR A 1 196 ? 28.543 0.213 -44.118 1.00 97.88 196 THR A C 1
ATOM 1576 O O . THR A 1 196 ? 29.075 -0.228 -45.137 1.00 97.88 196 THR A O 1
ATOM 1579 N N . ASP A 1 197 ? 28.487 1.533 -43.883 1.00 97.94 197 ASP A N 1
ATOM 1580 C CA . ASP A 1 197 ? 29.041 2.524 -44.826 1.00 97.94 197 ASP A CA 1
ATOM 1581 C C . ASP A 1 197 ? 30.556 2.354 -45.024 1.00 97.94 197 ASP A C 1
ATOM 1583 O O . ASP A 1 197 ? 31.055 2.396 -46.153 1.00 97.94 197 ASP A O 1
ATOM 1587 N N . LEU A 1 198 ? 31.308 2.138 -43.941 1.00 97.62 198 LEU A N 1
ATOM 1588 C CA . LEU A 1 198 ? 32.754 1.926 -44.018 1.00 97.62 198 LEU A CA 1
ATOM 1589 C C . LEU A 1 198 ? 33.108 0.641 -44.772 1.00 97.62 198 LEU A C 1
ATOM 1591 O O . LEU A 1 198 ? 34.029 0.663 -45.594 1.00 97.62 198 LEU A O 1
ATOM 1595 N N . GLU A 1 199 ? 32.375 -0.447 -44.546 1.00 97.88 199 GLU A N 1
ATOM 1596 C CA . GLU A 1 199 ? 32.532 -1.701 -45.285 1.00 97.88 199 GLU A CA 1
ATOM 1597 C C . GLU A 1 199 ? 32.273 -1.503 -46.784 1.00 97.88 199 GLU A C 1
ATOM 1599 O O . GLU A 1 199 ? 33.078 -1.931 -47.618 1.00 97.88 199 GLU A O 1
ATOM 1604 N N . ASP A 1 200 ? 31.215 -0.782 -47.152 1.00 96.94 200 ASP A N 1
ATOM 1605 C CA . ASP A 1 200 ? 30.898 -0.499 -48.554 1.00 96.94 200 ASP A CA 1
ATOM 1606 C C . ASP A 1 200 ? 31.900 0.462 -49.205 1.00 96.94 200 ASP A C 1
ATOM 1608 O O . ASP A 1 200 ? 32.240 0.333 -50.389 1.00 96.94 200 ASP A O 1
ATOM 1612 N N . ARG A 1 201 ? 32.431 1.432 -48.455 1.00 96.19 201 ARG A N 1
ATOM 1613 C CA . ARG A 1 201 ? 33.539 2.286 -48.912 1.00 96.19 201 ARG A CA 1
ATOM 1614 C C . ARG A 1 201 ? 34.814 1.478 -49.127 1.00 96.19 201 ARG A C 1
ATOM 1616 O O . ARG A 1 201 ? 35.492 1.702 -50.132 1.00 96.19 201 ARG A O 1
ATOM 1623 N N . LEU A 1 202 ? 35.123 0.541 -48.233 1.00 96.12 202 LEU A N 1
ATOM 1624 C CA . LEU A 1 202 ? 36.277 -0.346 -48.354 1.00 96.12 202 LEU A CA 1
ATOM 1625 C C . LEU A 1 202 ? 36.149 -1.253 -49.584 1.00 96.12 202 LEU A C 1
ATOM 1627 O O . LEU A 1 202 ? 37.084 -1.318 -50.382 1.00 96.12 202 LEU A O 1
ATOM 1631 N N . ARG A 1 203 ? 34.982 -1.880 -49.797 1.00 94.81 203 ARG A N 1
ATOM 1632 C CA . ARG A 1 203 ? 34.694 -2.689 -50.999 1.00 94.81 203 ARG A CA 1
ATOM 1633 C C . ARG A 1 203 ? 34.895 -1.885 -52.283 1.00 94.81 203 ARG A C 1
ATOM 1635 O O . ARG A 1 203 ? 35.599 -2.340 -53.184 1.00 94.81 203 ARG A O 1
ATOM 1642 N N . ARG A 1 204 ? 34.341 -0.668 -52.350 1.00 93.62 204 ARG A N 1
ATOM 1643 C CA . ARG A 1 204 ? 34.510 0.235 -53.504 1.00 93.62 204 ARG A CA 1
ATOM 1644 C C . ARG A 1 204 ? 35.966 0.641 -53.728 1.00 93.62 204 ARG A C 1
ATOM 1646 O O . ARG A 1 204 ? 36.406 0.710 -54.872 1.00 93.62 204 ARG A O 1
ATOM 1653 N N . ASN A 1 205 ? 36.713 0.925 -52.662 1.00 93.12 205 ASN A N 1
ATOM 1654 C CA . ASN A 1 205 ? 38.128 1.283 -52.767 1.00 93.12 205 ASN A CA 1
ATOM 1655 C C . ASN A 1 205 ? 38.960 0.100 -53.289 1.00 93.12 205 ASN A C 1
ATOM 1657 O O . ASN A 1 205 ? 39.709 0.257 -54.249 1.00 93.12 205 ASN A O 1
ATOM 1661 N N . ASN A 1 206 ? 38.742 -1.100 -52.744 1.00 89.69 206 ASN A N 1
ATOM 1662 C CA . ASN A 1 206 ? 39.406 -2.315 -53.215 1.00 89.69 206 ASN A CA 1
ATOM 1663 C C . ASN A 1 206 ? 39.134 -2.584 -54.703 1.00 89.69 206 ASN A C 1
ATOM 1665 O O . ASN A 1 206 ? 40.066 -2.920 -55.432 1.00 89.69 206 ASN A O 1
ATOM 1669 N N . LEU A 1 207 ? 37.898 -2.373 -55.173 1.00 88.50 207 LEU A N 1
ATOM 1670 C CA . LEU A 1 207 ? 37.559 -2.487 -56.596 1.00 88.50 207 LEU A CA 1
ATOM 1671 C C . LEU A 1 207 ? 38.383 -1.510 -57.455 1.00 88.50 207 LEU A C 1
ATOM 1673 O O . LEU A 1 207 ? 39.024 -1.927 -58.416 1.00 88.50 207 LEU A O 1
ATOM 1677 N N . ARG A 1 208 ? 38.453 -0.231 -57.055 1.00 85.88 208 ARG A N 1
ATOM 1678 C CA . ARG A 1 208 ? 39.238 0.799 -57.763 1.00 85.88 208 ARG A CA 1
ATOM 1679 C C . ARG A 1 208 ? 40.730 0.469 -57.816 1.00 85.88 208 ARG A C 1
ATOM 1681 O O . ARG A 1 208 ? 41.373 0.704 -58.833 1.00 85.88 208 ARG A O 1
ATOM 1688 N N . VAL A 1 209 ? 41.299 -0.070 -56.736 1.00 83.94 209 VAL A N 1
ATOM 1689 C CA . VAL A 1 209 ? 42.717 -0.474 -56.708 1.00 83.94 209 VAL A CA 1
ATOM 1690 C C . VAL A 1 209 ? 42.985 -1.618 -57.689 1.00 83.94 209 VAL A C 1
ATOM 1692 O O . VAL A 1 209 ? 44.023 -1.616 -58.353 1.00 83.94 209 VAL A O 1
ATOM 1695 N N . LEU A 1 210 ? 42.062 -2.577 -57.808 1.00 77.94 210 LEU A N 1
ATOM 1696 C CA . LEU A 1 210 ? 42.171 -3.667 -58.781 1.00 77.94 210 LEU A CA 1
ATOM 1697 C C . LEU A 1 210 ? 42.052 -3.158 -60.226 1.00 77.94 210 LEU A C 1
ATOM 1699 O O . LEU A 1 210 ? 42.871 -3.541 -61.059 1.00 77.94 210 LEU A O 1
ATOM 1703 N N . GLU A 1 211 ? 41.108 -2.257 -60.512 1.00 72.75 211 GLU A N 1
ATOM 1704 C CA . GLU A 1 211 ? 40.953 -1.628 -61.835 1.00 72.75 211 GLU A CA 1
ATOM 1705 C C . GLU A 1 211 ? 42.214 -0.854 -62.253 1.00 72.75 211 GLU A C 1
ATOM 1707 O O . GLU A 1 211 ? 42.712 -1.023 -63.365 1.00 72.75 211 GLU A O 1
ATOM 1712 N N . VAL A 1 212 ? 42.797 -0.062 -61.345 1.00 72.31 212 VAL A N 1
ATOM 1713 C CA . VAL A 1 212 ? 44.039 0.686 -61.616 1.00 72.31 212 VAL A CA 1
ATOM 1714 C C . VAL A 1 212 ? 45.220 -0.247 -61.907 1.00 72.31 212 VAL A C 1
ATOM 1716 O O . VAL A 1 212 ? 46.079 0.097 -62.718 1.00 72.31 212 VAL A O 1
ATOM 1719 N N . ARG A 1 213 ? 45.285 -1.425 -61.271 1.00 67.06 213 ARG A N 1
ATOM 1720 C CA . ARG A 1 213 ? 46.317 -2.432 -61.574 1.00 67.06 213 ARG A CA 1
ATOM 1721 C C . ARG A 1 213 ? 46.104 -3.069 -62.947 1.00 67.06 213 ARG A C 1
ATOM 1723 O O . ARG A 1 213 ? 47.060 -3.145 -63.707 1.00 67.06 213 ARG A O 1
ATOM 1730 N N . GLN A 1 214 ? 44.867 -3.414 -63.314 1.00 62.16 214 GLN A N 1
ATOM 1731 C CA . GLN A 1 214 ? 44.568 -3.961 -64.646 1.00 62.16 214 GLN A CA 1
ATOM 1732 C C . GLN A 1 214 ? 44.934 -2.990 -65.778 1.00 62.16 214 GLN A C 1
ATOM 1734 O O . GLN A 1 214 ? 45.503 -3.418 -66.776 1.00 62.16 214 GLN A O 1
ATOM 1739 N N . VAL A 1 215 ? 44.690 -1.685 -65.610 1.00 62.94 215 VAL A N 1
ATOM 1740 C CA . VAL A 1 215 ? 45.078 -0.664 -66.607 1.00 62.94 215 VAL A CA 1
ATOM 1741 C C . VAL A 1 215 ? 46.602 -0.519 -66.739 1.00 62.94 215 VAL A C 1
ATOM 1743 O O . VAL A 1 215 ? 47.081 -0.097 -67.784 1.00 62.94 215 VAL A O 1
ATOM 1746 N N . ARG A 1 216 ? 47.382 -0.860 -65.705 1.00 60.38 216 ARG A N 1
ATOM 1747 C CA . ARG A 1 216 ? 48.855 -0.835 -65.770 1.00 60.38 216 ARG A CA 1
ATOM 1748 C C . ARG A 1 216 ? 49.458 -2.121 -66.337 1.00 60.38 216 ARG A C 1
ATOM 1750 O O . ARG A 1 216 ? 50.506 -2.047 -66.968 1.00 60.38 216 ARG A O 1
ATOM 1757 N N . ASP A 1 217 ? 48.816 -3.265 -66.106 1.00 60.56 217 ASP A N 1
ATOM 1758 C CA . ASP A 1 217 ? 49.295 -4.574 -66.571 1.00 60.56 217 ASP A CA 1
ATOM 1759 C C . ASP A 1 217 ? 48.882 -4.870 -68.026 1.00 60.56 217 ASP A C 1
ATOM 1761 O O . ASP A 1 217 ? 49.596 -5.569 -68.747 1.00 60.56 217 ASP A O 1
ATOM 1765 N N . VAL A 1 218 ? 47.768 -4.300 -68.500 1.00 58.66 218 VAL A N 1
ATOM 1766 C CA . VAL A 1 218 ? 47.452 -4.222 -69.934 1.00 58.66 218 VAL A CA 1
ATOM 1767 C C . VAL A 1 218 ? 48.283 -3.078 -70.505 1.00 58.66 218 VAL A C 1
ATOM 1769 O O . VAL A 1 218 ? 47.852 -1.930 -70.528 1.00 58.66 218 VAL A O 1
ATOM 1772 N N . GLY A 1 219 ? 49.527 -3.410 -70.849 1.00 52.59 219 GLY A N 1
ATOM 1773 C CA . GLY A 1 219 ? 50.561 -2.476 -71.264 1.00 52.59 219 GLY A CA 1
ATOM 1774 C C . GLY A 1 219 ? 50.098 -1.431 -72.273 1.00 52.59 219 GLY A C 1
ATOM 1775 O O . GLY A 1 219 ? 49.243 -1.682 -73.120 1.00 52.59 219 GLY A O 1
ATOM 1776 N N . ASP A 1 220 ? 50.728 -0.267 -72.161 1.00 56.12 220 ASP A N 1
ATOM 1777 C CA . ASP A 1 220 ? 50.744 0.787 -73.162 1.00 56.12 220 ASP A CA 1
ATOM 1778 C C . ASP A 1 220 ? 50.936 0.166 -74.562 1.00 56.12 220 ASP A C 1
ATOM 1780 O O . ASP A 1 220 ? 52.017 -0.357 -74.850 1.00 56.12 220 ASP A O 1
ATOM 1784 N N . PRO A 1 221 ? 49.915 0.151 -75.440 1.00 58.78 221 PRO A N 1
ATOM 1785 C CA . PRO A 1 221 ? 50.083 -0.357 -76.798 1.00 58.78 221 PRO A CA 1
ATOM 1786 C C . PRO A 1 221 ? 50.906 0.602 -77.679 1.00 58.78 221 PRO A C 1
ATOM 1788 O O . PRO A 1 221 ? 51.038 0.350 -78.874 1.00 58.78 221 PRO A O 1
ATOM 1791 N N . CYS A 1 222 ? 51.444 1.689 -77.109 1.00 55.94 222 CYS A N 1
ATOM 1792 C CA . CYS A 1 222 ? 52.204 2.727 -77.801 1.00 55.94 222 CYS A CA 1
ATOM 1793 C C . CYS A 1 222 ? 53.615 2.950 -77.217 1.00 55.94 222 CYS A C 1
ATOM 1795 O O . CYS A 1 222 ? 54.123 4.073 -77.262 1.00 55.94 222 CYS A O 1
ATOM 1797 N N . GLY A 1 223 ? 54.244 1.895 -76.688 1.00 49.59 223 GLY A N 1
ATOM 1798 C CA . GLY A 1 223 ? 55.710 1.811 -76.640 1.00 49.59 223 GLY A CA 1
ATOM 1799 C C . GLY A 1 223 ? 56.304 1.619 -78.030 1.00 49.59 223 GLY A C 1
ATOM 1800 O O . GLY A 1 223 ? 55.741 0.800 -78.791 1.00 49.59 223 GLY A O 1
#

Foldseek 3Di:
DDDDDDDDDDDPDPPPPDPDDPPPPPPPPVPPCPPVVVVVVVVPPPPDDDDDDDDDDDDDDDDDDDDDPPCPDPPPPPPDPPPPVPPPPPPPPPDPVVPPPDPPPDPDDDPDDPVNVVVVVVVVVVVVVVVVVVVVVVVVVVVVVVVVVVVVVVVVVVVVVVVVVVVVVVVVVVVVVVVVVVVVVVVVVVVVVVVVVVVVVVVVVVVVVVVVVVVVVVDDPPD

pLDDT: mean 72.87, std 22.17, range [39.41, 98.62]

Radius of gyration: 46.87 Å; chains: 1; bounding box: 121×80×134 Å

Sequence (223 aa):
MLRDNETTPGDKFFSLSDHSIWSSNEQLDLEADKTSSELDSEVSSLALGRESHESSKNATVRKKQRKRSEQVGPNKHSINPLDTKGLQGLQWEYSKDDLTLYDNGEKQPNPVSLETIYQSIMEHREESKLESRRTQVACRKMQIHICRVAKTCSEFTTRMEEAETRISHLEDEAGSHQSSREAMEKQLEDTQWKLTDLEDRLRRNNLRVLEVRQVRDVGDPCG

Secondary structure (DSSP, 8-state):
--------------------S--S-TTSSTTSGGGTTTTSSSGGGG-------------------------------------GGGSS-------GGGGG--------PPPPPHHHHHHHHHHHHHHHHHHHHHHHHHHHHHHHHHHHHHHHHHHHHHHHHHHHHHHHHHHHHHHHHHHHHHHHHHHHHHHHHHHHHHHHHHHHHHHHHHHHHHHHHS--TT-

Organism: Pleurodeles waltl (NCBI:txid8319)